Protein AF-0000000065978503 (afdb_homodimer)

Radius of gyration: 20.84 Å; Cα contacts (8 Å, |Δi|>4): 801; chains: 2; bounding box: 32×57×45 Å

Structure (mmCIF, N/CA/C/O backbone):
data_AF-0000000065978503-model_v1
#
loop_
_entity.id
_entity.type
_entity.pdbx_description
1 polymer 'Galactose-binding lectin'
#
loop_
_atom_site.group_PDB
_atom_site.id
_atom_site.type_symbol
_atom_site.label_atom_id
_atom_site.label_alt_id
_atom_site.label_comp_id
_atom_site.label_asym_id
_atom_site.label_entity_id
_atom_site.label_seq_id
_atom_site.pdbx_PDB_ins_code
_atom_site.Cartn_x
_atom_site.Cartn_y
_atom_site.Cartn_z
_atom_site.occupancy
_atom_site.B_iso_or_equiv
_atom_site.auth_seq_id
_atom_site.auth_comp_id
_atom_site.auth_asym_id
_atom_site.auth_atom_id
_atom_site.pdbx_PDB_model_num
ATOM 1 N N . MET A 1 1 ? 0.163 -0.334 -18.25 1 78.88 1 MET A N 1
ATOM 2 C CA . MET A 1 1 ? 0.277 -0.941 -16.938 1 78.88 1 MET A CA 1
ATOM 3 C C . MET A 1 1 ? 1.667 -1.531 -16.719 1 78.88 1 MET A C 1
ATOM 5 O O . MET A 1 1 ? 2.281 -2.035 -17.672 1 78.88 1 MET A O 1
ATOM 9 N N . THR A 1 2 ? 2.16 -1.378 -15.508 1 89.75 2 THR A N 1
ATOM 10 C CA . THR A 1 2 ? 3.52 -1.808 -15.195 1 89.75 2 THR A CA 1
ATOM 11 C C . THR A 1 2 ? 3.588 -3.326 -15.055 1 89.75 2 THR A C 1
ATOM 13 O O . THR A 1 2 ? 2.742 -3.934 -14.398 1 89.75 2 THR A O 1
ATOM 16 N N . THR A 1 3 ? 4.465 -3.967 -15.859 1 96.81 3 THR A N 1
ATOM 17 C CA . THR A 1 3 ? 4.723 -5.398 -15.797 1 96.81 3 THR A CA 1
ATOM 18 C C . THR A 1 3 ? 5.645 -5.734 -14.625 1 96.81 3 THR A C 1
ATOM 20 O O . THR A 1 3 ? 6.602 -5.004 -14.359 1 96.81 3 THR A O 1
ATOM 23 N N . PHE A 1 4 ? 5.363 -6.871 -13.977 1 97.69 4 PHE A N 1
ATOM 24 C CA . PHE A 1 4 ? 6.18 -7.223 -12.82 1 97.69 4 PHE A CA 1
ATOM 25 C C . PHE A 1 4 ? 6.266 -8.734 -12.664 1 97.69 4 PHE A C 1
ATOM 27 O O . PHE A 1 4 ? 5.559 -9.477 -13.352 1 97.69 4 PHE A O 1
ATOM 34 N N . LEU A 1 5 ? 7.246 -9.188 -11.867 1 98.62 5 LEU A N 1
ATOM 35 C CA . LEU A 1 5 ? 7.348 -10.523 -11.305 1 98.62 5 LEU A CA 1
ATOM 36 C C . LEU A 1 5 ? 6.785 -10.562 -9.883 1 98.62 5 LEU A C 1
ATOM 38 O O . LEU A 1 5 ? 6.832 -9.562 -9.164 1 98.62 5 LEU A O 1
ATOM 42 N N . ILE A 1 6 ? 6.223 -11.719 -9.547 1 98.81 6 ILE A N 1
ATOM 43 C CA . ILE A 1 6 ? 5.848 -11.945 -8.156 1 98.81 6 ILE A CA 1
ATOM 44 C C . ILE A 1 6 ? 6.879 -12.844 -7.48 1 98.81 6 ILE A C 1
ATOM 46 O O . ILE A 1 6 ? 7.004 -14.023 -7.824 1 98.81 6 ILE A O 1
ATOM 50 N N . LYS A 1 7 ? 7.578 -12.281 -6.523 1 98.81 7 LYS A N 1
ATOM 51 C CA . LYS A 1 7 ? 8.727 -12.93 -5.895 1 98.81 7 LYS A CA 1
ATOM 52 C C . LYS A 1 7 ? 8.406 -13.344 -4.465 1 98.81 7 LYS A C 1
ATOM 54 O O . LYS A 1 7 ? 7.91 -12.539 -3.672 1 98.81 7 LYS A O 1
ATOM 59 N N . HIS A 1 8 ? 8.602 -14.594 -4.215 1 98.88 8 HIS A N 1
ATOM 60 C CA . HIS A 1 8 ? 8.617 -15.062 -2.836 1 98.88 8 HIS A CA 1
ATOM 61 C C . HIS A 1 8 ? 9.875 -14.586 -2.105 1 98.88 8 HIS A C 1
ATOM 63 O O . HIS A 1 8 ? 10.992 -14.945 -2.479 1 98.88 8 HIS A O 1
ATOM 69 N N . LYS A 1 9 ? 9.773 -13.867 -1.076 1 98 9 LYS A N 1
ATOM 70 C CA . LYS A 1 9 ? 10.867 -13.117 -0.477 1 98 9 LYS A CA 1
ATOM 71 C C . LYS A 1 9 ? 11.906 -14.055 0.136 1 98 9 LYS A C 1
ATOM 73 O O . LYS A 1 9 ? 13.109 -13.891 -0.079 1 98 9 LYS A O 1
ATOM 78 N N . ALA A 1 10 ? 11.375 -15.023 0.82 1 98.31 10 ALA A N 1
ATOM 79 C CA . ALA A 1 10 ? 12.289 -15.859 1.595 1 98.31 10 ALA A CA 1
ATOM 80 C C . ALA A 1 10 ? 13.141 -16.734 0.68 1 98.31 10 ALA A C 1
ATOM 82 O O . ALA A 1 10 ? 14.336 -16.906 0.913 1 98.31 10 ALA A O 1
ATOM 83 N N . SER A 1 11 ? 12.578 -17.281 -0.347 1 98.44 11 SER A N 1
ATOM 84 C CA . SER A 1 11 ? 13.289 -18.25 -1.17 1 98.44 11 SER A CA 1
ATOM 85 C C . SER A 1 11 ? 13.883 -17.594 -2.41 1 98.44 11 SER A C 1
ATOM 87 O O . SER A 1 11 ? 14.758 -18.172 -3.068 1 98.44 11 SER A O 1
ATOM 89 N N . GLY A 1 12 ? 13.359 -16.438 -2.809 1 98.38 12 GLY A N 1
ATOM 90 C CA . GLY A 1 12 ? 13.789 -15.781 -4.031 1 98.38 12 GLY A CA 1
ATOM 91 C C . GLY A 1 12 ? 13.133 -16.344 -5.277 1 98.38 12 GLY A C 1
ATOM 92 O O . GLY A 1 12 ? 13.359 -15.852 -6.383 1 98.38 12 GLY A O 1
ATOM 93 N N . LYS A 1 13 ? 12.281 -17.328 -5.121 1 98.69 13 LYS A N 1
ATOM 94 C CA . LYS A 1 13 ? 11.594 -17.922 -6.27 1 98.69 13 LYS A CA 1
ATOM 95 C C . LYS A 1 13 ? 10.414 -17.047 -6.699 1 98.69 13 LYS A C 1
ATOM 97 O O . LYS A 1 13 ? 10.008 -16.141 -5.977 1 98.69 13 LYS A O 1
ATOM 102 N N . PHE A 1 14 ? 9.844 -17.453 -7.891 1 98.88 14 PHE A N 1
ATOM 103 C CA . PHE A 1 14 ? 8.828 -16.594 -8.492 1 98.88 14 PHE A CA 1
ATOM 104 C C . PHE A 1 14 ? 7.551 -17.375 -8.773 1 98.88 14 PHE A C 1
ATOM 106 O O . PHE A 1 14 ? 7.59 -18.594 -8.977 1 98.88 14 PHE A O 1
ATOM 113 N N . LEU A 1 15 ? 6.465 -16.672 -8.805 1 98.88 15 LEU A N 1
ATOM 114 C CA . LEU A 1 15 ? 5.172 -17.25 -9.164 1 98.88 15 LEU A CA 1
ATOM 115 C C . LEU A 1 15 ? 5.098 -17.516 -10.664 1 98.88 15 LEU A C 1
ATOM 117 O O . LEU A 1 15 ? 5.418 -16.656 -11.477 1 98.88 15 LEU A O 1
ATOM 121 N N . HIS A 1 16 ? 4.734 -18.75 -11 1 98.81 16 HIS A N 1
ATOM 122 C CA . HIS A 1 16 ? 4.637 -19.25 -12.367 1 98.81 16 HIS A CA 1
ATOM 123 C C . HIS A 1 16 ? 3.32 -19.984 -12.602 1 98.81 16 HIS A C 1
ATOM 125 O O . HIS A 1 16 ? 2.846 -20.703 -11.719 1 98.81 16 HIS A O 1
ATOM 131 N N . PRO A 1 17 ? 2.756 -19.75 -13.844 1 98.69 17 PRO A N 1
ATOM 132 C CA . PRO A 1 17 ? 1.858 -20.844 -14.227 1 98.69 17 PRO A CA 1
ATOM 133 C C . PRO A 1 17 ? 2.576 -22.172 -14.344 1 98.69 17 PRO A C 1
ATOM 135 O O . PRO A 1 17 ? 3.682 -22.25 -14.883 1 98.69 17 PRO A O 1
ATOM 138 N N . TYR A 1 18 ? 1.978 -23.203 -13.797 1 98.69 18 TYR A N 1
ATOM 139 C CA . TYR A 1 18 ? 2.574 -24.531 -13.906 1 98.69 18 TYR A CA 1
ATOM 140 C C . TYR A 1 18 ? 2.809 -24.906 -15.367 1 98.69 18 TYR A C 1
ATOM 142 O O . TYR A 1 18 ? 1.929 -24.734 -16.203 1 98.69 18 TYR A O 1
ATOM 150 N N . GLY A 1 19 ? 3.961 -25.344 -15.625 1 96.94 19 GLY A N 1
ATOM 151 C CA . GLY A 1 19 ? 4.301 -25.781 -16.969 1 96.94 19 GLY A CA 1
ATOM 152 C C . GLY A 1 19 ? 4.879 -24.672 -17.828 1 96.94 19 GLY A C 1
ATOM 153 O O . GLY A 1 19 ? 5.496 -24.922 -18.859 1 96.94 19 GLY A O 1
ATOM 154 N N . GLY A 1 20 ? 4.625 -23.406 -17.484 1 96.69 20 GLY A N 1
ATOM 155 C CA . GLY A 1 20 ? 5.281 -22.281 -18.109 1 96.69 20 GLY A CA 1
ATOM 156 C C . GLY A 1 20 ? 4.719 -21.953 -19.484 1 96.69 20 GLY A C 1
ATOM 157 O O . GLY A 1 20 ? 5.395 -21.344 -20.312 1 96.69 20 GLY A O 1
ATOM 158 N N . SER A 1 21 ? 3.514 -22.406 -19.688 1 96.31 21 SER A N 1
ATOM 159 C CA . SER A 1 21 ? 2.863 -22.141 -20.969 1 96.31 21 SER A CA 1
ATOM 160 C C . SER A 1 21 ? 2.492 -20.672 -21.094 1 96.31 21 SER A C 1
ATOM 162 O O . SER A 1 21 ? 2.148 -20.016 -20.094 1 96.31 21 SER A O 1
ATOM 164 N N . SER A 1 22 ? 2.525 -20.125 -22.359 1 97.62 22 SER A N 1
ATOM 165 C CA . SER A 1 22 ? 2.098 -18.75 -22.625 1 97.62 22 SER A CA 1
ATOM 166 C C . SER A 1 22 ? 0.578 -18.641 -22.594 1 97.62 22 SER A C 1
ATOM 168 O O . SER A 1 22 ? 0.042 -17.531 -22.453 1 97.62 22 SER A O 1
ATOM 170 N N . ASN A 1 23 ? -0.093 -19.703 -22.812 1 98.38 23 ASN A N 1
ATOM 171 C CA . ASN A 1 23 ? -1.55 -19.734 -22.734 1 98.38 23 ASN A CA 1
ATOM 172 C C . ASN A 1 23 ? -2.051 -20.922 -21.922 1 98.38 23 ASN A C 1
ATOM 174 O O . ASN A 1 23 ? -2.689 -21.828 -22.469 1 98.38 23 ASN A O 1
ATOM 178 N N . PRO A 1 24 ? -1.743 -20.891 -20.656 1 98.62 24 PRO A N 1
ATOM 179 C CA . PRO A 1 24 ? -2.193 -21.984 -19.781 1 98.62 24 PRO A CA 1
ATOM 180 C C . PRO A 1 24 ? -3.711 -22.156 -19.797 1 98.62 24 PRO A C 1
ATOM 182 O O . PRO A 1 24 ? -4.445 -21.172 -19.922 1 98.62 24 PRO A O 1
ATOM 185 N N . ALA A 1 25 ? -4.188 -23.344 -19.688 1 98.62 25 ALA A N 1
ATOM 186 C CA . ALA A 1 25 ? -5.621 -23.609 -19.562 1 98.62 25 ALA A CA 1
ATOM 187 C C . ALA A 1 25 ? -6.191 -22.984 -18.297 1 98.62 25 ALA A C 1
ATOM 189 O O . ALA A 1 25 ? -5.453 -22.703 -17.344 1 98.62 25 ALA A O 1
ATOM 190 N N . ASN A 1 26 ? -7.461 -22.719 -18.344 1 98.75 26 ASN A N 1
ATOM 191 C CA . ASN A 1 26 ? -8.117 -22.375 -17.078 1 98.75 26 ASN A CA 1
ATOM 192 C C . ASN A 1 26 ? -7.797 -23.391 -15.992 1 98.75 26 ASN A C 1
ATOM 194 O O . ASN A 1 26 ? -7.746 -24.594 -16.25 1 98.75 26 ASN A O 1
ATOM 198 N N . ASN A 1 27 ? -7.57 -22.891 -14.797 1 98.75 27 ASN A N 1
ATOM 199 C CA . ASN A 1 27 ? -7.34 -23.672 -13.578 1 98.75 27 ASN A CA 1
ATOM 200 C C . ASN A 1 27 ? -5.93 -24.266 -13.547 1 98.75 27 ASN A C 1
ATOM 202 O O . ASN A 1 27 ? -5.648 -25.172 -12.773 1 98.75 27 ASN A O 1
ATOM 206 N N . THR A 1 28 ? -5.121 -23.766 -14.5 1 98.88 28 THR A N 1
ATOM 207 C CA . THR A 1 28 ? -3.705 -24.078 -14.328 1 98.88 28 THR A CA 1
ATOM 208 C C . THR A 1 28 ? -3.195 -23.547 -12.992 1 98.88 28 THR A C 1
ATOM 210 O O . THR A 1 28 ? -3.379 -22.359 -12.68 1 98.88 28 THR A O 1
ATOM 213 N N . LYS A 1 29 ? -2.553 -24.391 -12.297 1 98.81 29 LYS A N 1
ATOM 214 C CA . LYS A 1 29 ? -2.062 -24.031 -10.969 1 98.81 29 LYS A CA 1
ATOM 215 C C . LYS A 1 29 ? -0.904 -23.047 -11.062 1 98.81 29 LYS A C 1
ATOM 217 O O . LYS A 1 29 ? -0.131 -23.062 -12.016 1 98.81 29 LYS A O 1
ATOM 222 N N . LEU A 1 30 ? -0.851 -22.234 -10.07 1 98.88 30 LEU A N 1
ATOM 223 C CA . LEU A 1 30 ? 0.304 -21.359 -9.891 1 98.88 30 LEU A CA 1
ATOM 224 C C . LEU A 1 30 ? 1.314 -21.984 -8.93 1 98.88 30 LEU A C 1
ATOM 226 O O . LEU A 1 30 ? 0.941 -22.484 -7.867 1 98.88 30 LEU A O 1
ATOM 230 N N . VAL A 1 31 ? 2.576 -21.922 -9.305 1 98.94 31 VAL A N 1
ATOM 231 C CA . VAL A 1 31 ? 3.641 -22.562 -8.539 1 98.94 31 VAL A CA 1
ATOM 232 C C . VAL A 1 31 ? 4.82 -21.609 -8.391 1 98.94 31 VAL A C 1
ATOM 234 O O . VAL A 1 31 ? 4.879 -20.578 -9.062 1 98.94 31 VAL A O 1
ATOM 237 N N . LEU A 1 32 ? 5.676 -21.984 -7.461 1 98.88 32 LEU A N 1
ATOM 238 C CA . LEU A 1 32 ? 6.926 -21.25 -7.316 1 98.88 32 LEU A CA 1
ATOM 239 C C . LEU A 1 32 ? 8.039 -21.906 -8.133 1 98.88 32 LEU A C 1
ATOM 241 O O . LEU A 1 32 ? 8.141 -23.141 -8.164 1 98.88 32 LEU A O 1
ATOM 245 N N . HIS A 1 33 ? 8.797 -21.094 -8.797 1 98.81 33 HIS A N 1
ATOM 246 C CA . HIS A 1 33 ? 9.898 -21.594 -9.602 1 98.81 33 HIS A CA 1
ATOM 247 C C . HIS A 1 33 ? 11.039 -20.578 -9.664 1 98.81 33 HIS A C 1
ATOM 249 O O . HIS A 1 33 ? 10.805 -19.359 -9.648 1 98.81 33 HIS A O 1
ATOM 255 N N . SER A 1 34 ? 12.258 -21.047 -9.828 1 98.19 34 SER A N 1
ATOM 256 C CA . SER A 1 34 ? 13.438 -20.188 -9.789 1 98.19 34 SER A CA 1
ATOM 257 C C . SER A 1 34 ? 13.688 -19.531 -11.141 1 98.19 34 SER A C 1
ATOM 259 O O . SER A 1 34 ? 14.391 -18.516 -11.227 1 98.19 34 SER A O 1
ATOM 261 N N . ASP A 1 35 ? 13.102 -20.125 -12.203 1 97 35 ASP A N 1
ATOM 262 C CA . ASP A 1 35 ? 13.352 -19.609 -13.547 1 97 35 ASP A CA 1
ATOM 263 C C . ASP A 1 35 ? 12.633 -18.266 -13.766 1 97 35 ASP A C 1
ATOM 265 O O . ASP A 1 35 ? 11.625 -18 -13.117 1 97 35 ASP A O 1
ATOM 269 N N . ILE A 1 36 ? 13.234 -17.5 -14.609 1 97.31 36 ILE A N 1
ATOM 270 C CA . ILE A 1 36 ? 12.609 -16.25 -15.016 1 97.31 36 ILE A CA 1
ATOM 271 C C . ILE A 1 36 ? 12.461 -16.203 -16.531 1 97.31 36 ILE A C 1
ATOM 273 O O . ILE A 1 36 ? 13.438 -16.391 -17.266 1 97.31 36 ILE A O 1
ATOM 277 N N . HIS A 1 37 ? 11.32 -16.078 -17.016 1 97.06 37 HIS A N 1
ATOM 278 C CA . HIS A 1 37 ? 11.016 -15.898 -18.438 1 97.06 37 HIS A CA 1
ATOM 279 C C . HIS A 1 37 ? 9.734 -15.102 -18.625 1 97.06 37 HIS A C 1
ATOM 281 O O . HIS A 1 37 ? 8.992 -14.867 -17.656 1 97.06 37 HIS A O 1
ATOM 287 N N . GLU A 1 38 ? 9.445 -14.664 -19.7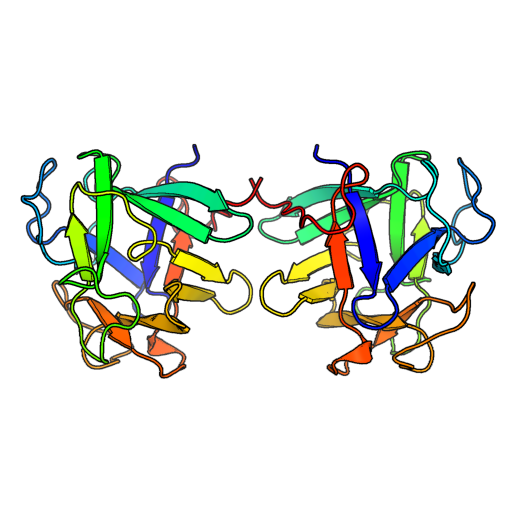97 1 97.06 38 GLU A N 1
ATOM 288 C CA . GLU A 1 38 ? 8.383 -13.695 -20.078 1 97.06 38 GLU A CA 1
ATOM 289 C C . GLU A 1 38 ? 7.008 -14.305 -19.828 1 97.06 38 GLU A C 1
ATOM 291 O O . GLU A 1 38 ? 6.035 -13.578 -19.625 1 97.06 38 GLU A O 1
ATOM 296 N N . ARG A 1 39 ? 6.891 -15.594 -19.766 1 97.94 39 ARG A N 1
ATOM 297 C CA . ARG A 1 39 ? 5.602 -16.266 -19.641 1 97.94 39 ARG A CA 1
ATOM 298 C C . ARG A 1 39 ? 5.168 -16.344 -18.172 1 97.94 39 ARG A C 1
ATOM 300 O O . ARG A 1 39 ? 4.188 -17.031 -17.859 1 97.94 39 ARG A O 1
ATOM 307 N N . MET A 1 40 ? 5.887 -15.648 -17.312 1 97.75 40 MET A N 1
ATOM 308 C CA . MET A 1 40 ? 5.492 -15.594 -15.898 1 97.75 40 MET A CA 1
ATOM 309 C C . MET A 1 40 ? 5.34 -14.148 -15.438 1 97.75 40 MET A C 1
ATOM 311 O O . MET A 1 40 ? 5.336 -13.875 -14.234 1 97.75 40 MET A O 1
ATOM 315 N N . TYR A 1 41 ? 5.203 -13.242 -16.422 1 98.56 41 TYR A N 1
ATOM 316 C CA . TYR A 1 41 ? 4.996 -11.836 -16.094 1 98.56 41 TYR A CA 1
ATOM 317 C C . TYR A 1 41 ? 3.541 -11.57 -15.734 1 98.56 41 TYR A C 1
ATOM 319 O O . TYR A 1 41 ? 2.633 -12.195 -16.297 1 98.56 41 TYR A O 1
ATOM 327 N N . PHE A 1 42 ? 3.396 -10.609 -14.844 1 98.5 42 PHE A N 1
ATOM 328 C CA . PHE A 1 42 ? 2.064 -10.219 -14.406 1 98.5 42 PHE A CA 1
ATOM 329 C C . PHE A 1 42 ? 1.881 -8.711 -14.516 1 98.5 42 PHE A C 1
ATOM 331 O O . PHE A 1 42 ? 2.855 -7.973 -14.68 1 98.5 42 PHE A O 1
ATOM 338 N N . GLN A 1 43 ? 0.679 -8.297 -14.539 1 97.88 43 GLN A N 1
ATOM 339 C CA . GLN A 1 43 ? 0.225 -6.914 -14.406 1 97.88 43 GLN A CA 1
ATOM 340 C C . GLN A 1 43 ? -0.901 -6.805 -13.383 1 97.88 43 GLN A C 1
ATOM 342 O O . GLN A 1 43 ? -1.514 -7.812 -13.016 1 97.88 43 GLN A O 1
ATOM 347 N N . PHE A 1 44 ? -1.061 -5.699 -12.82 1 97.44 44 PHE A N 1
ATOM 348 C CA . PHE A 1 44 ? -2.117 -5.453 -11.844 1 97.44 44 PHE A CA 1
ATOM 349 C C . PHE A 1 44 ? -3.168 -4.508 -12.414 1 97.44 44 PHE A C 1
ATOM 351 O O . PHE A 1 44 ? -2.861 -3.365 -12.758 1 97.44 44 PHE A O 1
ATOM 358 N N . ASP A 1 45 ? -4.383 -4.977 -12.609 1 96 45 ASP A N 1
ATOM 359 C CA . ASP A 1 45 ? -5.516 -4.18 -13.07 1 96 45 ASP A CA 1
ATOM 360 C C . ASP A 1 45 ? -6.379 -3.721 -11.898 1 96 45 ASP A C 1
ATOM 362 O O . ASP A 1 45 ? -7.219 -4.477 -11.406 1 96 45 ASP A O 1
ATOM 366 N N . VAL A 1 46 ? -6.184 -2.484 -11.516 1 93.44 46 VAL A N 1
ATOM 367 C CA . VAL A 1 46 ? -6.941 -1.953 -10.391 1 93.44 46 VAL A CA 1
ATOM 368 C C . VAL A 1 46 ? -8.422 -1.879 -10.75 1 93.44 46 VAL A C 1
ATOM 370 O O . VAL A 1 46 ? -8.781 -1.388 -11.82 1 93.44 46 VAL A O 1
ATOM 373 N N . VAL A 1 47 ? -9.227 -2.355 -9.883 1 93.5 47 VAL A N 1
ATOM 374 C CA . VAL A 1 47 ? -10.672 -2.363 -10.102 1 93.5 47 VAL A CA 1
ATOM 375 C C . VAL A 1 47 ? -11.344 -1.348 -9.18 1 93.5 47 VAL A C 1
ATOM 377 O O . VAL A 1 47 ? -12.219 -0.593 -9.617 1 93.5 47 VAL A O 1
ATOM 380 N N . ASP A 1 48 ? -11.039 -1.375 -7.887 1 88.5 48 ASP A N 1
ATOM 381 C CA . ASP A 1 48 ? -11.609 -0.513 -6.859 1 88.5 48 ASP A CA 1
ATOM 382 C C . ASP A 1 48 ? -10.602 -0.245 -5.742 1 88.5 48 ASP A C 1
ATOM 384 O O . ASP A 1 48 ? -10.281 -1.142 -4.961 1 88.5 48 ASP A O 1
ATOM 388 N N . GLU A 1 49 ? -10.234 1.094 -5.691 1 87.75 49 GLU A N 1
ATOM 389 C CA . GLU A 1 49 ? -9.258 1.493 -4.68 1 87.75 49 GLU A CA 1
ATOM 390 C C . GLU A 1 49 ? -8.023 0.6 -4.719 1 87.75 49 GLU A C 1
ATOM 392 O O . GLU A 1 49 ? -7.297 0.578 -5.719 1 87.75 49 GLU A O 1
ATOM 397 N N . ARG A 1 50 ? -7.879 -0.272 -3.625 1 91.56 50 ARG A N 1
ATOM 398 C CA . ARG A 1 50 ? -6.656 -1.062 -3.535 1 91.56 50 ARG A CA 1
ATOM 399 C C . ARG A 1 50 ? -6.844 -2.438 -4.168 1 91.56 50 ARG A C 1
ATOM 401 O O . ARG A 1 50 ? -5.875 -3.176 -4.355 1 91.56 50 ARG A O 1
ATOM 408 N N . TRP A 1 51 ? -8.047 -2.811 -4.562 1 95.31 51 TRP A N 1
ATOM 409 C CA . TRP A 1 51 ? -8.352 -4.141 -5.074 1 95.31 51 TRP A CA 1
ATOM 410 C C . TRP A 1 51 ? -8.203 -4.191 -6.59 1 95.31 51 TRP A C 1
ATOM 412 O O . TRP A 1 51 ? -8.602 -3.258 -7.293 1 95.31 51 TRP A O 1
ATOM 422 N N . GLY A 1 52 ? -7.645 -5.281 -7.074 1 96.75 52 GLY A N 1
ATOM 423 C CA . GLY A 1 52 ? -7.465 -5.449 -8.508 1 96.75 52 GLY A CA 1
ATOM 424 C C . GLY A 1 52 ? -7.211 -6.891 -8.914 1 96.75 52 GLY A C 1
ATOM 425 O O . GLY A 1 52 ? -7.129 -7.773 -8.055 1 96.75 52 GLY A O 1
ATOM 426 N N . TYR A 1 53 ? -7.199 -7.121 -10.258 1 98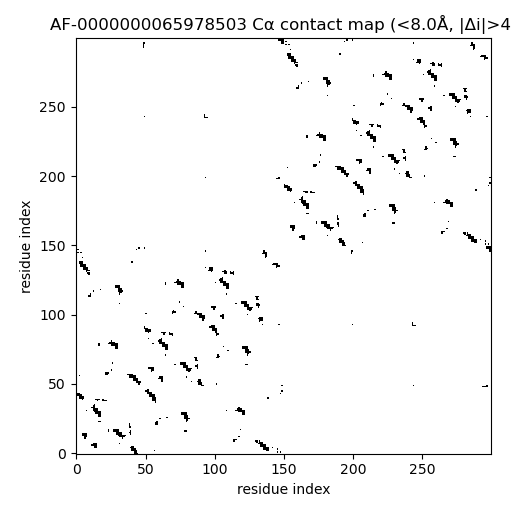.25 53 TYR A N 1
ATOM 427 C CA . TYR A 1 53 ? -6.828 -8.406 -10.844 1 98.25 53 TYR A CA 1
ATOM 428 C C . TYR A 1 53 ? -5.32 -8.5 -11.039 1 98.25 53 TYR A C 1
ATOM 430 O O . TYR A 1 53 ? -4.691 -7.547 -11.508 1 98.25 53 TYR A O 1
ATOM 438 N N . ILE A 1 54 ? -4.77 -9.633 -10.617 1 98.56 54 ILE A N 1
ATOM 439 C CA . ILE A 1 54 ? -3.422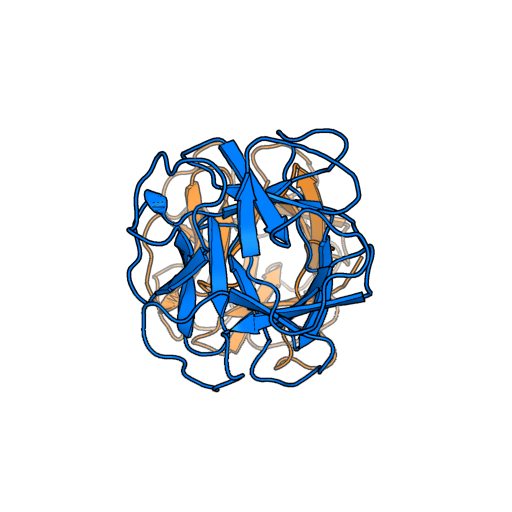 -9.984 -11.055 1 98.56 54 ILE A CA 1
ATOM 440 C C . ILE A 1 54 ? -3.488 -10.75 -12.375 1 98.56 54 ILE A C 1
ATOM 442 O O . ILE A 1 54 ? -3.938 -11.898 -12.414 1 98.56 54 ILE A O 1
ATOM 446 N N . LYS A 1 55 ? -3.057 -10.086 -13.398 1 98.75 55 LYS A N 1
ATOM 447 C CA . LYS A 1 55 ? -3.232 -10.586 -14.758 1 98.75 55 LYS A CA 1
ATOM 448 C C . LYS A 1 55 ? -1.935 -11.18 -15.305 1 98.75 55 LYS A C 1
ATOM 450 O O . LYS A 1 55 ? -0.889 -10.523 -15.266 1 98.75 55 LYS A O 1
ATOM 455 N N . HIS A 1 56 ? -2.016 -12.391 -15.68 1 98.88 56 HIS A N 1
ATOM 456 C CA . HIS A 1 56 ? -0.927 -13 -16.438 1 98.88 56 HIS A CA 1
ATOM 457 C C . HIS A 1 56 ? -0.772 -12.352 -17.797 1 98.88 56 HIS A C 1
ATOM 459 O O . HIS A 1 56 ? -1.689 -12.398 -18.625 1 98.88 56 HIS A O 1
ATOM 465 N N . VAL A 1 57 ? 0.342 -11.828 -18.094 1 98.5 57 VAL A N 1
ATOM 466 C CA . VAL A 1 57 ? 0.53 -10.953 -19.234 1 98.5 57 VAL A CA 1
ATOM 467 C C . VAL A 1 57 ? 0.347 -11.742 -20.531 1 98.5 57 VAL A C 1
ATOM 469 O O . VAL A 1 57 ? -0.359 -11.297 -21.438 1 98.5 57 VAL A O 1
ATOM 472 N N . ALA A 1 58 ? 0.905 -12.906 -20.562 1 98.5 58 ALA A N 1
ATOM 473 C CA . ALA A 1 58 ? 0.948 -13.648 -21.828 1 98.5 58 ALA A CA 1
ATOM 474 C C . ALA A 1 58 ? -0.445 -14.125 -22.219 1 98.5 58 ALA A C 1
ATOM 476 O O . ALA A 1 58 ? -0.784 -14.133 -23.406 1 98.5 58 ALA A O 1
ATOM 477 N N . SER A 1 59 ? -1.26 -14.453 -21.328 1 98.56 59 SER A N 1
ATOM 478 C CA . SER A 1 59 ? -2.523 -15.094 -21.672 1 98.56 59 SER A CA 1
ATOM 479 C C . SER A 1 59 ? -3.705 -14.164 -21.422 1 98.56 59 SER A C 1
ATOM 481 O O . SER A 1 59 ? -4.812 -14.414 -21.906 1 98.56 59 SER A O 1
ATOM 483 N N . GLY A 1 60 ? -3.5 -13.141 -20.578 1 98.5 60 GLY A N 1
ATOM 484 C CA . GLY A 1 60 ? -4.59 -12.266 -20.188 1 98.5 60 GLY A CA 1
ATOM 485 C C . GLY A 1 60 ? -5.453 -12.844 -19.078 1 98.5 60 GLY A C 1
ATOM 486 O O . GLY A 1 60 ? -6.305 -12.156 -18.516 1 98.5 60 GLY A O 1
ATOM 487 N N . LYS A 1 61 ? -5.25 -14.102 -18.703 1 98.75 61 LYS A N 1
ATOM 488 C CA . LYS A 1 61 ? -5.984 -14.703 -17.594 1 98.75 61 LYS A CA 1
ATOM 489 C C . LYS A 1 61 ? -5.574 -14.086 -16.266 1 98.75 61 LYS A C 1
ATOM 491 O O . LYS A 1 61 ? -4.527 -13.438 -16.172 1 98.75 61 LYS A O 1
ATOM 496 N N . ILE A 1 62 ? -6.445 -14.281 -15.312 1 98.75 62 ILE A N 1
ATOM 497 C CA . ILE A 1 62 ? -6.133 -13.641 -14.039 1 98.75 62 ILE A CA 1
ATOM 498 C C . ILE A 1 62 ? -6.008 -14.703 -12.945 1 98.75 62 ILE A C 1
ATOM 500 O O . ILE A 1 62 ? -6.484 -15.828 -13.109 1 98.75 62 ILE A O 1
ATOM 504 N N . VAL A 1 63 ? -5.328 -14.383 -11.891 1 98.88 63 VAL A N 1
ATOM 505 C CA . VAL A 1 63 ? -5.125 -15.234 -10.727 1 98.88 63 VAL A CA 1
ATOM 506 C C . VAL A 1 63 ? -6.438 -15.398 -9.961 1 98.88 63 VAL A C 1
ATOM 508 O O . VAL A 1 63 ? -7.156 -14.414 -9.742 1 98.88 63 VAL A O 1
ATOM 511 N N . HIS A 1 64 ? -6.75 -16.641 -9.594 1 98.75 64 HIS A N 1
ATOM 512 C CA . HIS A 1 64 ? -7.941 -17.031 -8.852 1 98.75 64 HIS A CA 1
ATOM 513 C C . HIS A 1 64 ? -7.594 -18 -7.719 1 98.75 64 HIS A C 1
ATOM 515 O O . HIS A 1 64 ? -6.699 -18.844 -7.863 1 98.75 64 HIS A O 1
ATOM 521 N N . PRO A 1 65 ? -8.359 -17.844 -6.594 1 98.69 65 PRO A N 1
ATOM 522 C CA . PRO A 1 65 ? -8.516 -19.109 -5.875 1 98.69 65 PRO A CA 1
ATOM 523 C C . PRO A 1 65 ? -9.305 -20.141 -6.668 1 98.69 65 PRO A C 1
ATOM 525 O O . PRO A 1 65 ? -10.289 -19.797 -7.328 1 98.69 65 PRO A O 1
ATOM 528 N N . TYR A 1 66 ? -8.852 -21.344 -6.605 1 98.69 66 TYR A N 1
ATOM 529 C CA . TYR A 1 66 ? -9.562 -22.406 -7.305 1 98.69 66 TYR A CA 1
ATOM 530 C C . TYR A 1 66 ? -11.016 -22.469 -6.863 1 98.69 66 TYR A C 1
ATOM 532 O O . TYR A 1 66 ? -11.32 -22.391 -5.672 1 98.69 66 TYR A O 1
ATOM 540 N N . GLY A 1 67 ? -11.906 -22.516 -7.789 1 97.06 67 GLY A N 1
ATOM 541 C CA . GLY A 1 67 ? -13.328 -22.609 -7.496 1 97.06 67 GLY A CA 1
ATOM 542 C C . GLY A 1 67 ? -14.008 -21.25 -7.434 1 97.06 67 GLY A C 1
ATOM 543 O O . GLY A 1 67 ? -15.242 -21.172 -7.52 1 97.06 67 GLY A O 1
ATOM 544 N N . GLY A 1 68 ? -13.242 -20.234 -7.27 1 96.88 68 GLY A N 1
ATOM 545 C CA . GLY A 1 68 ? -13.773 -18.875 -7.355 1 96.88 68 GLY A CA 1
ATOM 546 C C . GLY A 1 68 ? -14.711 -18.531 -6.219 1 96.88 68 GLY A C 1
ATOM 547 O O . GLY A 1 68 ? -15.711 -17.828 -6.422 1 96.88 68 GLY A O 1
ATOM 548 N N . GLN A 1 69 ? -14.43 -19.078 -5.059 1 96.19 69 GLN A N 1
ATOM 549 C CA . GLN A 1 69 ? -15.258 -18.75 -3.896 1 96.19 69 GLN A CA 1
ATOM 550 C C . GLN A 1 69 ? -14.867 -17.406 -3.299 1 96.19 69 GLN A C 1
ATOM 552 O O . GLN A 1 69 ? -13.703 -17.016 -3.348 1 96.19 69 GLN A O 1
ATOM 557 N N . ALA A 1 70 ? -15.859 -16.766 -2.691 1 97.44 70 ALA A N 1
ATOM 558 C CA . ALA A 1 70 ? -15.633 -15.469 -2.053 1 97.44 70 ALA A CA 1
ATOM 559 C C . ALA A 1 70 ? -14.734 -15.609 -0.828 1 97.44 70 ALA A C 1
ATOM 561 O O . ALA A 1 70 ? -13.898 -14.75 -0.559 1 97.44 70 ALA A O 1
ATOM 562 N N . ASN A 1 71 ? -14.953 -16.641 -0.095 1 98.06 71 ASN A N 1
ATOM 563 C CA . ASN A 1 71 ? -14.141 -16.969 1.072 1 98.06 71 ASN A CA 1
ATOM 564 C C . ASN A 1 71 ? -13.539 -18.375 0.963 1 98.06 71 ASN A C 1
ATOM 566 O O . ASN A 1 71 ? -13.984 -19.297 1.646 1 98.06 71 ASN A O 1
ATOM 570 N N . PRO A 1 72 ? -12.586 -18.516 0.11 1 98.31 72 PRO A N 1
ATOM 571 C CA . PRO A 1 72 ? -12.008 -19.844 -0.064 1 98.31 72 PRO A CA 1
ATOM 572 C C . PRO A 1 72 ? -11.383 -20.391 1.22 1 98.31 72 PRO A C 1
ATOM 574 O O . PRO A 1 72 ? -10.766 -19.641 1.977 1 98.31 72 PRO A O 1
ATOM 577 N N . PRO A 1 73 ? -11.594 -21.688 1.562 1 98.25 73 PRO A N 1
ATOM 578 C CA . PRO A 1 73 ? -10.914 -22.266 2.725 1 98.25 73 PRO A CA 1
ATOM 579 C C . PRO A 1 73 ? -9.391 -22.25 2.58 1 98.25 73 PRO A C 1
ATOM 581 O O . PRO A 1 73 ? -8.875 -22.109 1.471 1 98.25 73 PRO A O 1
ATOM 584 N N . ASN A 1 74 ? -8.773 -22.391 3.713 1 98.62 74 ASN A N 1
ATOM 585 C CA . ASN A 1 74 ? -7.324 -22.562 3.672 1 98.62 74 ASN A CA 1
ATOM 586 C C . ASN A 1 74 ? -6.926 -23.688 2.721 1 98.62 74 ASN A C 1
ATOM 588 O O . ASN A 1 74 ? -7.672 -24.641 2.539 1 98.62 74 ASN A O 1
ATOM 592 N N . GLU A 1 75 ? -5.762 -23.547 2.107 1 98.56 75 GLU A N 1
ATOM 593 C CA . GLU A 1 75 ? -5.117 -24.547 1.264 1 98.56 75 GLU A CA 1
ATOM 594 C C . GLU A 1 75 ? -5.801 -24.656 -0.096 1 98.56 75 GLU A C 1
ATOM 596 O O . GLU A 1 75 ? -5.543 -25.578 -0.86 1 98.56 75 GLU A O 1
ATOM 601 N N . THR A 1 76 ? -6.73 -23.719 -0.402 1 98.81 76 THR A N 1
ATOM 602 C CA . THR A 1 76 ? -7.246 -23.625 -1.764 1 98.81 76 THR A CA 1
ATOM 603 C C . THR A 1 76 ? -6.145 -23.203 -2.73 1 98.81 76 THR A C 1
ATOM 605 O O . THR A 1 76 ? -5.48 -22.188 -2.518 1 98.81 76 THR A O 1
ATOM 608 N N . ASN A 1 77 ? -6.016 -23.922 -3.768 1 98.88 77 ASN A N 1
ATOM 609 C CA . ASN A 1 77 ? -4.969 -23.641 -4.742 1 98.88 77 ASN A CA 1
ATOM 610 C C . ASN A 1 77 ? -5.215 -22.312 -5.453 1 98.88 77 ASN A C 1
ATOM 612 O O . ASN A 1 77 ? -6.363 -21.969 -5.738 1 98.88 77 ASN A O 1
ATOM 616 N N . MET A 1 78 ? -4.141 -21.688 -5.793 1 98.88 78 MET A N 1
ATOM 617 C CA . MET A 1 78 ? -4.188 -20.547 -6.703 1 98.88 78 MET A CA 1
ATOM 618 C C . MET A 1 78 ? -4.074 -21 -8.156 1 98.88 78 MET A C 1
ATOM 620 O O . MET A 1 78 ? -3.223 -21.828 -8.484 1 98.88 78 MET A O 1
ATOM 624 N N . VAL A 1 79 ? -4.859 -20.422 -9 1 98.94 79 VAL A N 1
ATOM 625 C CA . VAL A 1 79 ? -4.879 -20.844 -10.398 1 98.94 79 VAL A CA 1
ATOM 626 C C . VAL A 1 79 ? -5.043 -19.641 -11.305 1 98.94 79 VAL A C 1
ATOM 628 O O . VAL A 1 79 ? -5.309 -18.531 -10.836 1 98.94 79 VAL A O 1
ATOM 631 N N . LEU A 1 80 ? -4.859 -19.891 -12.586 1 98.88 80 LEU A N 1
ATOM 632 C CA . LEU A 1 80 ? -5.234 -18.922 -13.602 1 98.88 80 LEU A CA 1
ATOM 633 C C . LEU A 1 80 ? -6.613 -19.234 -14.164 1 98.88 80 LEU A C 1
ATOM 635 O O . LEU A 1 80 ? -6.961 -20.391 -14.375 1 98.88 80 LEU A O 1
ATOM 639 N N . HIS A 1 81 ? -7.359 -18.219 -14.406 1 98.88 81 HIS A N 1
ATOM 640 C CA . HIS A 1 81 ? -8.672 -18.359 -15.016 1 98.88 81 HIS A CA 1
ATOM 641 C C . HIS A 1 81 ? -9.039 -17.141 -15.836 1 98.88 81 HIS A C 1
ATOM 643 O O . HIS A 1 81 ? -8.648 -16.016 -15.5 1 98.88 81 HIS A O 1
ATOM 649 N N . GLN A 1 82 ? -9.82 -17.297 -16.844 1 98.44 82 GLN A N 1
ATOM 650 C CA . GLN A 1 82 ? -10.141 -16.203 -17.766 1 98.44 82 GLN A CA 1
ATOM 651 C C . GLN A 1 82 ? -11.242 -15.312 -17.188 1 98.44 82 GLN A C 1
ATOM 653 O O . GLN A 1 82 ? -11.359 -14.148 -17.578 1 98.44 82 GLN A O 1
ATOM 658 N N . ASP A 1 83 ? -12.062 -15.867 -16.297 1 98.06 83 ASP A N 1
ATOM 659 C CA . ASP A 1 83 ? -13.227 -15.133 -15.805 1 98.06 83 ASP A CA 1
ATOM 660 C C . ASP A 1 83 ? -12.805 -14.016 -14.852 1 98.06 83 ASP A C 1
ATOM 662 O O . ASP A 1 83 ? -11.969 -14.219 -13.969 1 98.06 83 ASP A O 1
ATOM 666 N N . ARG A 1 84 ? -13.398 -12.875 -15.055 1 97.94 84 ARG A N 1
ATOM 667 C CA . ARG A 1 84 ? -13.188 -11.75 -14.156 1 97.94 84 ARG A CA 1
ATOM 668 C C . ARG A 1 84 ? -14.406 -11.523 -13.266 1 97.94 84 ARG A C 1
ATOM 670 O O . ARG A 1 84 ? -15.508 -11.289 -13.758 1 97.94 84 ARG A O 1
ATOM 677 N N . HIS A 1 85 ? -14.234 -11.68 -12.062 1 97.31 85 HIS A N 1
ATOM 678 C CA . HIS A 1 85 ? -15.273 -11.414 -11.078 1 97.31 85 HIS A CA 1
ATOM 679 C C . HIS A 1 85 ? -14.68 -10.984 -9.742 1 97.31 85 HIS A C 1
ATOM 681 O O . HIS A 1 85 ? -13.469 -11.109 -9.531 1 97.31 85 HIS A O 1
ATOM 687 N N . ASP A 1 86 ? -15.492 -10.531 -8.781 1 96.81 86 ASP A N 1
ATOM 688 C CA . ASP A 1 86 ? -15.062 -9.914 -7.535 1 96.81 86 ASP A CA 1
ATOM 689 C C . ASP A 1 86 ? -14.336 -10.914 -6.641 1 96.81 86 ASP A C 1
ATOM 691 O O . ASP A 1 86 ? -13.523 -10.531 -5.801 1 96.81 86 ASP A O 1
ATOM 695 N N . ARG A 1 87 ? -14.555 -12.18 -6.867 1 98.12 87 ARG A N 1
ATOM 696 C CA . ARG A 1 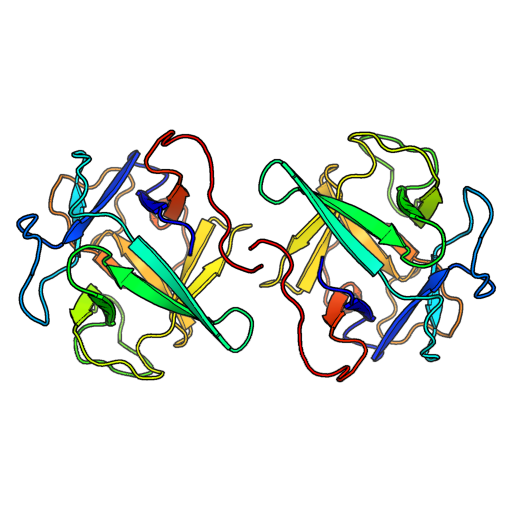87 ? -13.992 -13.234 -6.023 1 98.12 87 ARG A CA 1
ATOM 697 C C . ARG A 1 87 ? -12.562 -13.555 -6.426 1 98.12 87 ARG A C 1
ATOM 699 O O . ARG A 1 87 ? -11.914 -14.414 -5.816 1 98.12 87 ARG A O 1
ATOM 706 N N . ALA A 1 88 ? -12.062 -12.805 -7.402 1 98.56 88 ALA A N 1
ATOM 707 C CA . ALA A 1 88 ? -10.68 -12.953 -7.855 1 98.56 88 ALA A CA 1
ATOM 708 C C . ALA A 1 88 ? -9.891 -11.664 -7.66 1 98.56 88 ALA A C 1
ATOM 710 O O . ALA A 1 88 ? -8.898 -11.422 -8.352 1 98.56 88 ALA A O 1
ATOM 711 N N . LEU A 1 89 ? -10.383 -10.797 -6.781 1 98.44 89 LEU A N 1
ATOM 712 C CA . LEU A 1 89 ? -9.695 -9.539 -6.496 1 98.44 89 LEU A CA 1
ATOM 713 C C . LEU A 1 89 ? -8.648 -9.727 -5.398 1 98.44 89 LEU A C 1
ATOM 715 O O . LEU A 1 89 ? -8.898 -10.43 -4.414 1 98.44 89 LEU A O 1
ATOM 719 N N . PHE A 1 90 ? -7.504 -9.102 -5.613 1 98.25 90 PHE A N 1
ATOM 720 C CA . PHE A 1 90 ? -6.391 -9.102 -4.676 1 98.25 90 PHE A CA 1
ATOM 721 C C . PHE A 1 90 ? -5.898 -7.684 -4.41 1 98.25 90 PHE A C 1
ATOM 723 O O . PHE A 1 90 ? -6.203 -6.766 -5.172 1 98.25 90 PHE A O 1
ATOM 730 N N . ALA A 1 91 ? -5.215 -7.504 -3.354 1 96.81 91 ALA A N 1
ATOM 731 C CA . ALA A 1 91 ? -4.492 -6.273 -3.037 1 96.81 91 ALA A CA 1
ATOM 732 C C . ALA A 1 91 ? -3.059 -6.574 -2.613 1 96.81 91 ALA A C 1
ATOM 734 O O . ALA A 1 91 ? -2.787 -7.613 -2.004 1 96.81 91 ALA A O 1
ATOM 735 N N . MET A 1 92 ? -2.178 -5.73 -2.988 1 96.06 92 MET A N 1
ATOM 736 C CA . MET A 1 92 ? -0.792 -5.832 -2.539 1 96.06 92 MET A CA 1
ATOM 737 C C . MET A 1 92 ? -0.536 -4.914 -1.349 1 96.06 92 MET A C 1
ATOM 739 O O . MET A 1 92 ? -0.721 -3.699 -1.445 1 96.06 92 MET A O 1
ATOM 743 N N . ASP A 1 93 ? -0.163 -5.523 -0.221 1 94.38 93 ASP A N 1
ATOM 744 C CA . ASP A 1 93 ? 0.295 -4.789 0.955 1 94.38 93 ASP A CA 1
ATOM 745 C C . ASP A 1 93 ? 1.809 -4.594 0.926 1 94.38 93 ASP A C 1
ATOM 747 O O . ASP A 1 93 ? 2.561 -5.453 1.392 1 94.38 93 ASP A O 1
ATOM 751 N N . PHE A 1 94 ? 2.244 -3.467 0.464 1 90.94 94 PHE A N 1
ATOM 752 C CA . PHE A 1 94 ? 3.658 -3.207 0.215 1 90.94 94 PHE A CA 1
ATOM 753 C C . PHE A 1 94 ? 4.414 -3.027 1.525 1 90.94 94 PHE A C 1
ATOM 755 O O . PHE A 1 94 ? 5.645 -3.105 1.555 1 90.94 94 PHE A O 1
ATOM 762 N N . PHE A 1 95 ? 3.744 -2.758 2.555 1 90.19 95 PHE A N 1
ATOM 763 C CA . PHE A 1 95 ? 4.406 -2.512 3.83 1 90.19 95 PHE A CA 1
ATOM 764 C C . PHE A 1 95 ? 4.625 -3.816 4.59 1 90.19 95 PHE A C 1
ATOM 766 O O . PHE A 1 95 ? 5.594 -3.949 5.34 1 90.19 95 PHE A O 1
ATOM 773 N N . ASN A 1 96 ? 3.773 -4.723 4.324 1 92.19 96 ASN A N 1
ATOM 774 C CA . ASN A 1 96 ? 3.879 -5.996 5.027 1 92.19 96 ASN A CA 1
ATOM 775 C C . ASN A 1 96 ? 4.242 -7.133 4.074 1 92.19 96 ASN A C 1
ATOM 777 O O . ASN A 1 96 ? 4.359 -8.289 4.492 1 92.19 96 ASN A O 1
ATOM 781 N N . ASP A 1 97 ? 4.418 -6.883 2.83 1 95.19 97 ASP A N 1
ATOM 782 C CA . ASP A 1 97 ? 4.91 -7.793 1.798 1 95.19 97 ASP A CA 1
ATOM 783 C C . ASP A 1 97 ? 4 -9.016 1.662 1 95.19 97 ASP A C 1
ATOM 785 O O . ASP A 1 97 ? 4.477 -10.148 1.649 1 95.19 97 ASP A O 1
ATOM 789 N N . ASN A 1 98 ? 2.736 -8.758 1.612 1 96.81 98 ASN A N 1
ATOM 790 C CA . ASN A 1 98 ? 1.811 -9.859 1.367 1 96.81 98 ASN A CA 1
ATOM 791 C C . ASN A 1 98 ? 0.769 -9.492 0.315 1 96.81 98 ASN A C 1
ATOM 793 O O . ASN A 1 98 ? 0.56 -8.312 0.028 1 96.81 98 ASN A O 1
ATOM 797 N N . ILE A 1 99 ? 0.261 -10.484 -0.334 1 98.19 99 ILE A N 1
ATOM 798 C CA . ILE A 1 99 ? -0.832 -10.359 -1.292 1 98.19 99 ILE A CA 1
ATOM 799 C C . ILE A 1 99 ? -2.125 -10.875 -0.669 1 98.19 99 ILE A C 1
ATOM 801 O O . ILE A 1 99 ? -2.25 -12.07 -0.381 1 98.19 99 ILE A O 1
ATOM 805 N N . MET A 1 100 ? -3.057 -9.992 -0.485 1 97.94 100 MET A N 1
ATOM 806 C CA . MET A 1 100 ? -4.309 -10.312 0.198 1 97.94 100 MET A CA 1
ATOM 807 C C . MET A 1 100 ? -5.43 -10.547 -0.805 1 97.94 100 MET A C 1
ATOM 809 O O . MET A 1 100 ? -5.617 -9.758 -1.732 1 97.94 100 MET A O 1
ATOM 813 N N . HIS A 1 101 ? -6.078 -11.664 -0.626 1 98.62 101 HIS A N 1
ATOM 814 C CA . HIS A 1 101 ? -7.344 -11.891 -1.315 1 98.62 101 HIS A CA 1
ATOM 815 C C . HIS A 1 101 ? -8.469 -11.086 -0.676 1 98.62 101 HIS A C 1
ATOM 817 O O . HIS A 1 101 ? -8.477 -10.875 0.54 1 98.62 101 HIS A O 1
ATOM 823 N N . LYS A 1 102 ? -9.422 -10.695 -1.465 1 97.5 102 LYS A N 1
ATOM 824 C CA . LYS A 1 102 ? -10.531 -9.875 -0.983 1 97.5 102 LYS A CA 1
ATOM 825 C C . LYS A 1 102 ? -11.297 -10.586 0.131 1 97.5 102 LYS A C 1
ATOM 827 O O . LYS A 1 102 ? -11.93 -9.938 0.969 1 97.5 102 LYS A O 1
ATOM 832 N N . GLY A 1 103 ? -11.203 -11.883 0.13 1 97.38 103 GLY A N 1
ATOM 833 C CA . GLY A 1 103 ? -11.844 -12.688 1.159 1 97.38 103 GLY A CA 1
ATOM 834 C C . GLY A 1 103 ? -11.109 -12.656 2.484 1 97.38 103 GLY A C 1
ATOM 835 O O . GLY A 1 103 ? -11.562 -13.242 3.467 1 97.38 103 GLY A O 1
ATOM 836 N N . GLY A 1 104 ? -10 -12.07 2.584 1 97 104 GLY A N 1
ATOM 837 C CA . GLY A 1 104 ? -9.359 -11.82 3.867 1 97 104 GLY A CA 1
ATOM 838 C C . GLY A 1 104 ? -8.141 -12.688 4.109 1 97 104 GLY A C 1
ATOM 839 O O . GLY A 1 104 ? -7.445 -12.531 5.113 1 97 104 GLY A O 1
ATOM 840 N N . LYS A 1 105 ? -7.863 -13.586 3.178 1 98.19 105 LYS A N 1
ATOM 841 C CA . LYS A 1 105 ? -6.715 -14.469 3.326 1 98.19 105 LYS A CA 1
ATOM 842 C C . LYS A 1 105 ? -5.598 -14.094 2.359 1 98.19 105 LYS A C 1
ATOM 844 O O . LYS A 1 105 ? -5.746 -13.156 1.566 1 98.19 105 LYS A O 1
ATOM 849 N N . TYR A 1 106 ? -4.492 -14.859 2.443 1 98.69 106 TYR A N 1
ATOM 850 C CA . TYR A 1 106 ? -3.273 -14.445 1.754 1 98.69 106 TYR A CA 1
ATOM 851 C C . TYR A 1 106 ? -2.748 -15.57 0.868 1 98.69 106 TYR A C 1
ATOM 853 O O . TYR A 1 106 ? -3.029 -16.75 1.113 1 98.69 106 TYR A O 1
ATOM 861 N N . ILE A 1 107 ? -2.012 -15.195 -0.124 1 98.75 107 ILE A N 1
ATOM 862 C CA . ILE A 1 107 ? -1.299 -16.188 -0.925 1 98.75 107 ILE A CA 1
ATOM 863 C C . ILE A 1 107 ? -0.122 -16.75 -0.129 1 98.75 107 ILE A C 1
ATOM 865 O O . ILE A 1 107 ? 0.621 -15.992 0.504 1 98.75 107 ILE A O 1
ATOM 869 N N . HIS A 1 108 ? 0.041 -18.062 -0.143 1 98.81 108 HIS A N 1
ATOM 870 C CA . HIS A 1 108 ? 1.087 -18.812 0.544 1 98.81 108 HIS A CA 1
ATOM 871 C C . HIS A 1 108 ? 1.723 -19.844 -0.379 1 98.81 108 HIS A C 1
ATOM 873 O O . HIS A 1 108 ? 1.05 -20.406 -1.248 1 98.81 108 HIS A O 1
ATOM 879 N N . PRO A 1 109 ? 3.029 -20.047 -0.134 1 98.69 109 PRO A N 1
ATOM 880 C CA . PRO A 1 109 ? 3.467 -21.359 -0.587 1 98.69 109 PRO A CA 1
ATOM 881 C C . PRO A 1 109 ? 2.781 -22.5 0.165 1 98.69 109 PRO A C 1
ATOM 883 O O . PRO A 1 109 ? 2.617 -22.422 1.385 1 98.69 109 PRO A O 1
ATOM 886 N N . LYS A 1 110 ? 2.381 -23.453 -0.604 1 98.69 110 LYS A N 1
ATOM 887 C CA . LYS A 1 110 ? 1.81 -24.625 0.066 1 98.69 110 LYS A CA 1
ATOM 888 C C . LYS A 1 110 ? 2.805 -25.234 1.048 1 98.69 110 LYS A C 1
ATOM 890 O O . LYS A 1 110 ? 3.975 -25.438 0.715 1 98.69 110 LYS A O 1
ATOM 895 N N . GLY A 1 111 ? 2.324 -25.5 2.252 1 97.5 111 GLY A N 1
ATOM 896 C CA . GLY A 1 111 ? 3.178 -26.062 3.277 1 97.5 111 GLY A CA 1
ATOM 897 C C . GLY A 1 111 ? 3.865 -25.031 4.141 1 97.5 111 GLY A C 1
ATOM 898 O O . GLY A 1 111 ? 4.359 -25.344 5.223 1 97.5 111 GLY A O 1
ATOM 899 N N . GLY A 1 112 ? 3.988 -23.797 3.672 1 97.38 112 GLY A N 1
ATOM 900 C CA . GLY A 1 112 ? 4.469 -22.688 4.473 1 97.38 112 GLY A CA 1
ATOM 901 C C . GLY A 1 112 ? 5.973 -22.688 4.664 1 97.38 112 GLY A C 1
ATOM 902 O O . GLY A 1 112 ? 6.488 -22.047 5.582 1 97.38 112 GLY A O 1
ATOM 903 N N . SER A 1 113 ? 6.668 -23.438 3.799 1 97.19 113 SER A N 1
ATOM 904 C CA . SER A 1 113 ? 8.125 -23.5 3.891 1 97.19 113 SER A CA 1
ATOM 905 C C . SER A 1 113 ? 8.766 -22.203 3.424 1 97.19 113 SER A C 1
ATOM 907 O O . SER A 1 113 ? 8.344 -21.625 2.426 1 97.19 113 SER A O 1
ATOM 909 N N . PRO A 1 114 ? 9.852 -21.75 4.109 1 98.19 114 PRO A N 1
ATOM 910 C CA . PRO A 1 114 ? 10.586 -20.578 3.641 1 98.19 114 PRO A CA 1
ATOM 911 C C . PRO A 1 114 ? 11.422 -20.859 2.398 1 98.19 114 PRO A C 1
ATOM 913 O O . PRO A 1 114 ? 11.898 -19.938 1.736 1 98.19 114 PRO A O 1
ATOM 916 N N . ASN A 1 115 ? 11.711 -22.125 2.137 1 98.5 115 ASN A N 1
ATOM 917 C CA . ASN A 1 115 ? 12.453 -22.531 0.944 1 98.5 115 ASN A CA 1
ATOM 918 C C . ASN A 1 115 ? 11.758 -23.656 0.205 1 98.5 115 ASN A C 1
ATOM 920 O O . ASN A 1 115 ? 12.305 -24.766 0.105 1 98.5 115 ASN A O 1
ATOM 924 N N . PRO A 1 116 ? 10.594 -23.375 -0.303 1 98.69 116 PRO A N 1
ATOM 925 C CA . PRO A 1 116 ? 9.875 -24.406 -1.046 1 98.69 116 PRO A CA 1
ATOM 926 C C . PRO A 1 116 ? 10.602 -24.828 -2.322 1 98.69 116 PRO A C 1
ATOM 928 O O . PRO A 1 116 ? 11.203 -23.984 -3.002 1 98.69 116 PRO A O 1
ATOM 931 N N . PRO A 1 117 ? 10.633 -26.094 -2.668 1 98.44 117 PRO A N 1
ATOM 932 C CA . PRO A 1 117 ? 11.227 -26.5 -3.939 1 98.44 117 PRO A CA 1
ATOM 933 C C . PRO A 1 117 ? 10.469 -25.953 -5.148 1 98.44 117 PRO A C 1
ATOM 935 O O . PRO A 1 117 ? 9.352 -25.469 -5.008 1 98.44 117 PRO A O 1
ATOM 938 N N . ASN A 1 118 ? 11.102 -26 -6.285 1 98.75 118 ASN A N 1
ATOM 939 C CA . ASN A 1 118 ? 10.406 -25.672 -7.523 1 98.75 118 ASN A CA 1
ATOM 940 C C . ASN A 1 118 ? 9.109 -26.469 -7.68 1 98.75 118 ASN A C 1
ATOM 942 O O . ASN A 1 118 ? 9.047 -27.641 -7.312 1 98.75 118 ASN A O 1
ATOM 946 N N . ASN A 1 119 ? 8.125 -25.781 -8.195 1 98.75 119 ASN A N 1
ATOM 947 C CA . ASN A 1 119 ? 6.816 -26.328 -8.547 1 98.75 119 ASN A CA 1
ATOM 948 C C . ASN A 1 119 ? 5.949 -26.531 -7.305 1 98.75 119 ASN A C 1
ATOM 950 O O . ASN A 1 119 ? 4.93 -27.234 -7.363 1 98.75 119 ASN A O 1
ATOM 954 N N . THR A 1 120 ? 6.465 -25.984 -6.18 1 98.88 120 THR A N 1
ATOM 955 C CA . THR A 1 120 ? 5.551 -25.906 -5.047 1 98.88 120 THR A CA 1
ATOM 956 C C . THR A 1 120 ? 4.32 -25.078 -5.395 1 98.88 120 THR A C 1
ATOM 958 O O . THR A 1 120 ? 4.449 -23.938 -5.859 1 98.88 120 THR A O 1
ATOM 961 N N . GLU A 1 121 ? 3.191 -25.641 -5.148 1 98.88 121 GLU A N 1
ATOM 962 C CA . GLU A 1 121 ? 1.946 -24.922 -5.406 1 98.88 121 GLU A CA 1
ATOM 963 C C . GLU A 1 121 ? 1.782 -23.734 -4.453 1 98.88 121 GLU A C 1
ATOM 965 O O . GLU A 1 121 ? 2.346 -23.734 -3.355 1 98.88 121 GLU A O 1
ATOM 970 N N . THR A 1 122 ? 1.037 -22.781 -4.891 1 98.88 122 THR A N 1
ATOM 971 C CA . THR A 1 122 ? 0.624 -21.703 -4.004 1 98.88 122 THR A CA 1
ATOM 972 C C . THR A 1 122 ? -0.849 -21.844 -3.629 1 98.88 122 THR A C 1
ATOM 974 O O . THR A 1 122 ? -1.646 -22.375 -4.406 1 98.88 122 THR A O 1
ATOM 977 N N . VAL A 1 123 ? -1.138 -21.375 -2.426 1 98.88 123 VAL A N 1
ATOM 978 C CA . VAL A 1 123 ? -2.484 -21.547 -1.892 1 98.88 123 VAL A CA 1
ATOM 979 C C . VAL A 1 123 ? -2.91 -20.281 -1.144 1 98.88 123 VAL A C 1
ATOM 981 O O . VAL A 1 123 ? -2.086 -19.406 -0.873 1 98.88 123 VAL A O 1
ATOM 984 N N . ILE A 1 124 ? -4.191 -20.234 -0.89 1 98.69 124 ILE A N 1
ATOM 985 C CA . ILE A 1 124 ? -4.742 -19.219 0.001 1 98.69 124 ILE A CA 1
ATOM 986 C C . ILE A 1 124 ? -4.691 -19.719 1.444 1 98.69 124 ILE A C 1
ATOM 988 O O . ILE A 1 124 ? -5.004 -20.875 1.719 1 98.69 124 ILE A O 1
ATOM 992 N N . HIS A 1 125 ? -4.266 -18.891 2.367 1 98.69 125 HIS A N 1
ATOM 993 C CA . HIS A 1 125 ? -4.195 -19.25 3.779 1 98.69 125 HIS A CA 1
ATOM 994 C C . HIS A 1 125 ? -4.324 -18.016 4.664 1 98.69 125 HIS A C 1
ATOM 996 O O . HIS A 1 125 ? -3.861 -16.938 4.301 1 98.69 125 HIS A O 1
ATOM 1002 N N . GLY A 1 126 ? -4.902 -18.125 5.875 1 97.94 126 GLY A N 1
ATOM 1003 C CA . GLY A 1 126 ? -5.215 -17 6.738 1 97.94 126 GLY A CA 1
ATOM 1004 C C . GLY A 1 126 ? -4.074 -16.625 7.66 1 97.94 126 GLY A C 1
ATOM 1005 O O . GLY A 1 126 ? -4.07 -15.531 8.242 1 97.94 126 GLY A O 1
ATOM 1006 N N . ASP A 1 127 ? -3.084 -17.5 7.789 1 96.38 127 ASP A N 1
ATOM 1007 C CA . ASP A 1 127 ? -1.975 -17.25 8.703 1 96.38 127 ASP A CA 1
ATOM 1008 C C . ASP A 1 127 ? -1.013 -16.203 8.125 1 96.38 127 ASP A C 1
ATOM 1010 O O . ASP A 1 127 ? -0.877 -16.094 6.906 1 96.38 127 ASP A O 1
ATOM 1014 N N . LYS A 1 128 ? -0.449 -15.5 8.992 1 96.19 128 LYS A N 1
ATOM 1015 C CA . LYS A 1 128 ? 0.615 -14.578 8.609 1 96.19 128 LYS A CA 1
ATOM 1016 C C . LYS A 1 128 ? 1.951 -14.992 9.211 1 96.19 128 LYS A C 1
ATOM 1018 O O . LYS A 1 128 ? 2.037 -15.266 10.414 1 96.19 128 LYS A O 1
ATOM 1023 N N . HIS A 1 129 ? 2.893 -15.156 8.492 1 97.12 129 HIS A N 1
ATOM 1024 C CA . HIS A 1 129 ? 4.266 -15.43 8.906 1 97.12 129 HIS A CA 1
ATOM 1025 C C . HIS A 1 129 ? 5.258 -15.055 7.809 1 97.12 129 HIS A C 1
ATOM 1027 O O . HIS A 1 129 ? 4.859 -14.781 6.672 1 97.12 129 HIS A O 1
ATOM 1033 N N . ALA A 1 130 ? 6.48 -15.086 8.094 1 96.88 130 ALA A N 1
ATOM 1034 C CA . ALA A 1 130 ? 7.512 -14.555 7.203 1 96.88 130 ALA A CA 1
ATOM 1035 C C . ALA A 1 130 ? 7.586 -15.367 5.91 1 96.88 130 ALA A C 1
ATOM 1037 O O . ALA A 1 130 ? 7.848 -14.812 4.84 1 96.88 130 ALA A O 1
ATOM 1038 N N . ALA A 1 131 ? 7.242 -16.594 5.965 1 97.88 131 ALA A N 1
ATOM 1039 C CA . ALA A 1 131 ? 7.422 -17.484 4.824 1 97.88 131 ALA A CA 1
ATOM 1040 C C . ALA A 1 131 ? 6.305 -17.312 3.801 1 97.88 131 ALA A C 1
ATOM 1042 O O . ALA A 1 131 ? 6.328 -17.922 2.729 1 97.88 131 ALA A O 1
ATOM 1043 N N . MET A 1 132 ? 5.367 -16.422 4.062 1 98 132 MET A N 1
ATOM 1044 C CA . MET A 1 132 ? 4.289 -16.234 3.094 1 98 132 MET A CA 1
ATOM 1045 C C . MET A 1 132 ? 4.461 -14.914 2.34 1 98 132 MET A C 1
ATOM 1047 O O . MET A 1 132 ? 3.611 -14.547 1.53 1 98 132 MET A O 1
ATOM 1051 N N . GLU A 1 133 ? 5.555 -14.195 2.623 1 98.38 133 GLU A N 1
ATOM 1052 C CA . GLU A 1 133 ? 5.734 -12.852 2.084 1 98.38 133 GLU A CA 1
ATOM 1053 C C . GLU A 1 133 ? 6.066 -12.898 0.594 1 98.38 133 GLU A C 1
ATOM 1055 O O . GLU A 1 133 ? 6.934 -13.664 0.167 1 98.38 133 GLU A O 1
ATOM 1060 N N . PHE A 1 134 ? 5.316 -12.07 -0.172 1 98.56 134 PHE A N 1
ATOM 1061 C CA . PHE A 1 134 ? 5.535 -11.859 -1.598 1 98.56 134 PHE A CA 1
ATOM 1062 C C . PHE A 1 134 ? 5.723 -10.383 -1.902 1 98.56 134 PHE A C 1
ATOM 1064 O O . PHE A 1 134 ? 5.137 -9.523 -1.236 1 98.56 134 PHE A O 1
ATOM 1071 N N . ILE A 1 135 ? 6.504 -10.102 -2.904 1 97.69 135 ILE A N 1
ATOM 1072 C CA . ILE A 1 135 ? 6.68 -8.734 -3.387 1 97.69 135 ILE A CA 1
ATOM 1073 C C . ILE A 1 135 ? 6.605 -8.711 -4.91 1 97.69 135 ILE A C 1
ATOM 1075 O O . ILE A 1 135 ? 6.875 -9.719 -5.566 1 97.69 135 ILE A O 1
ATOM 1079 N N . PHE A 1 136 ? 6.148 -7.602 -5.457 1 97.56 136 PHE A N 1
ATOM 1080 C CA . PHE A 1 136 ? 6.242 -7.348 -6.891 1 97.56 136 PHE A CA 1
ATOM 1081 C C . PHE A 1 136 ? 7.582 -6.711 -7.242 1 97.56 136 PHE A C 1
ATOM 1083 O O . PHE A 1 136 ? 7.98 -5.715 -6.633 1 97.56 136 PHE A O 1
ATOM 1090 N N . VAL A 1 137 ? 8.25 -7.328 -8.242 1 97.44 137 VAL A N 1
ATOM 1091 C CA . VAL A 1 137 ? 9.547 -6.785 -8.617 1 97.44 137 VAL A CA 1
ATOM 1092 C C . VAL A 1 137 ? 9.625 -6.621 -10.141 1 97.44 137 VAL A C 1
ATOM 1094 O O . VAL A 1 137 ? 8.859 -7.254 -10.875 1 97.44 137 VAL A O 1
ATOM 1097 N N . SER A 1 138 ? 10.539 -5.801 -10.578 1 96.88 138 SER A N 1
ATOM 1098 C CA . SER A 1 138 ? 10.719 -5.492 -12 1 96.88 138 SER A CA 1
ATOM 1099 C C . SER A 1 138 ? 11.328 -6.672 -12.75 1 96.88 138 SER A C 1
ATOM 1101 O O . SER A 1 138 ? 12.281 -7.293 -12.273 1 96.88 138 SER A O 1
ATOM 1103 N N . PRO A 1 139 ? 10.766 -6.996 -13.945 1 97.25 139 PRO A N 1
ATOM 1104 C CA . PRO A 1 139 ? 11.398 -8.031 -14.773 1 97.25 139 PRO A CA 1
ATOM 1105 C C . PRO A 1 139 ? 12.82 -7.668 -15.18 1 97.25 139 PRO A C 1
ATOM 1107 O O . PRO A 1 139 ? 13.641 -8.555 -15.438 1 97.25 139 PRO A O 1
ATOM 1110 N N . LYS A 1 140 ? 13.172 -6.402 -15.18 1 95.75 140 LYS A N 1
ATOM 1111 C CA . LYS A 1 140 ? 14.484 -5.93 -15.609 1 95.75 140 LYS A CA 1
ATOM 1112 C C . LYS A 1 140 ? 15.469 -5.926 -14.445 1 95.75 140 LYS A C 1
ATOM 1114 O O . LYS A 1 140 ? 16.688 -5.969 -14.656 1 95.75 140 LYS A O 1
ATOM 1119 N N . ASN A 1 141 ? 14.992 -5.789 -13.328 1 95.88 141 ASN A N 1
ATOM 1120 C CA . ASN A 1 141 ? 15.773 -5.777 -12.094 1 95.88 141 ASN A CA 1
ATOM 1121 C C . ASN A 1 141 ? 15 -6.41 -10.945 1 95.88 141 ASN A C 1
ATOM 1123 O O . ASN A 1 141 ? 14.195 -5.742 -10.289 1 95.88 141 ASN A O 1
ATOM 1127 N N . LYS A 1 142 ? 15.312 -7.617 -10.695 1 94.81 142 LYS A N 1
ATOM 1128 C CA . LYS A 1 142 ? 14.531 -8.414 -9.758 1 94.81 142 LYS A CA 1
ATOM 1129 C C . LYS A 1 142 ? 14.711 -7.922 -8.328 1 94.81 142 LYS A C 1
ATOM 1131 O O . LYS A 1 142 ? 14.062 -8.414 -7.402 1 94.81 142 LYS A O 1
ATOM 1136 N N . ASP A 1 143 ? 15.547 -7.012 -8.078 1 93.31 143 ASP A N 1
ATOM 1137 C CA . ASP A 1 143 ? 15.766 -6.441 -6.75 1 93.31 143 ASP A CA 1
ATOM 1138 C C . ASP A 1 143 ? 14.984 -5.141 -6.574 1 93.31 143 ASP A C 1
ATOM 1140 O O . ASP A 1 143 ? 14.969 -4.566 -5.484 1 93.31 143 ASP A O 1
ATOM 1144 N N . LYS A 1 144 ? 14.398 -4.668 -7.621 1 93.81 144 LYS A N 1
ATOM 1145 C CA . LYS A 1 144 ? 13.641 -3.422 -7.574 1 93.81 144 LYS A CA 1
ATOM 1146 C C . LYS A 1 144 ? 12.148 -3.689 -7.422 1 93.81 144 LYS A C 1
ATOM 1148 O O . LYS A 1 144 ? 11.539 -4.352 -8.273 1 93.81 144 LYS A O 1
ATOM 1153 N N . ARG A 1 145 ? 11.617 -3.133 -6.453 1 94.56 145 ARG A N 1
ATOM 1154 C CA . ARG A 1 145 ? 10.188 -3.291 -6.203 1 94.56 145 ARG A CA 1
ATOM 1155 C C . ARG A 1 145 ? 9.359 -2.482 -7.195 1 94.56 145 ARG A C 1
ATOM 1157 O O . ARG A 1 145 ? 9.766 -1.387 -7.598 1 94.56 145 ARG A O 1
ATOM 1164 N N . VAL A 1 146 ? 8.25 -3.039 -7.551 1 94 146 VAL A N 1
ATOM 1165 C CA . VAL A 1 146 ? 7.234 -2.381 -8.367 1 94 146 VAL A CA 1
ATOM 1166 C C . VAL A 1 146 ? 5.984 -2.131 -7.523 1 94 146 VAL A C 1
ATOM 1168 O O . VAL A 1 146 ? 5.461 -3.051 -6.891 1 94 146 VAL A O 1
ATOM 1171 N N . LEU A 1 147 ? 5.551 -0.911 -7.477 1 92.06 147 LEU A N 1
ATOM 1172 C CA . LEU A 1 147 ? 4.305 -0.542 -6.816 1 92.06 147 LEU A CA 1
ATOM 1173 C C . LEU A 1 147 ? 3.191 -0.328 -7.836 1 92.06 147 LEU A C 1
ATOM 1175 O O . LEU A 1 147 ? 3.445 0.136 -8.953 1 92.06 147 LEU A O 1
ATOM 1179 N N . VAL A 1 148 ? 1.915 -0.694 -7.543 1 89.19 148 VAL A N 1
ATOM 1180 C CA . VAL A 1 148 ? 0.948 -0.82 -8.633 1 89.19 148 VAL A CA 1
ATOM 1181 C C . VAL A 1 148 ? -0.251 0.087 -8.359 1 89.19 148 VAL A C 1
ATOM 1183 O O . VAL A 1 148 ? -1.297 -0.05 -9 1 89.19 148 VAL A O 1
ATOM 1186 N N . TYR A 1 149 ? -0.366 1.109 -7.531 1 84.56 149 TYR A N 1
ATOM 1187 C CA . TYR A 1 149 ? -1.558 1.886 -7.207 1 84.56 149 TYR A CA 1
ATOM 1188 C C . TYR A 1 149 ? -1.439 3.311 -7.734 1 84.56 149 TYR A C 1
ATOM 1190 O O . TYR A 1 149 ? -2.18 4.199 -7.305 1 84.56 149 TYR A O 1
ATOM 1198 N N . ALA A 1 150 ? -1.035 3.811 -8.875 1 67.56 150 ALA A N 1
ATOM 1199 C CA . ALA A 1 150 ? -1.084 5.176 -9.398 1 67.56 150 ALA A CA 1
ATOM 1200 C C . ALA A 1 150 ? -2.283 5.367 -10.32 1 67.56 150 ALA A C 1
ATOM 1202 O O . ALA A 1 150 ? -2.727 4.422 -10.977 1 67.56 150 ALA A O 1
ATOM 1203 N N . MET B 1 1 ? 0.055 14.359 -11.508 1 80.12 1 MET B N 1
ATOM 1204 C CA . MET B 1 1 ? -0.032 13.719 -10.203 1 80.12 1 MET B CA 1
ATOM 1205 C C . MET B 1 1 ? -1.417 13.906 -9.594 1 80.12 1 MET B C 1
ATOM 1207 O O . MET B 1 1 ? -2.049 14.945 -9.789 1 80.12 1 MET B O 1
ATOM 1211 N N . THR B 1 2 ? -1.875 12.852 -8.922 1 90.31 2 THR B N 1
ATOM 1212 C CA . THR B 1 2 ? -3.225 12.867 -8.367 1 90.31 2 THR B CA 1
ATOM 1213 C C . THR B 1 2 ? -3.289 13.742 -7.117 1 90.31 2 THR B C 1
ATOM 1215 O O . THR B 1 2 ? -2.422 13.648 -6.246 1 90.31 2 THR B O 1
ATOM 1218 N N . THR B 1 3 ? -4.191 14.742 -7.125 1 96.81 3 THR B N 1
ATOM 1219 C CA . THR B 1 3 ? -4.445 15.609 -5.984 1 96.81 3 THR B CA 1
ATOM 1220 C C . THR B 1 3 ? -5.344 14.922 -4.965 1 96.81 3 THR B C 1
ATOM 1222 O O . THR B 1 3 ? -6.301 14.242 -5.336 1 96.81 3 THR B O 1
ATOM 1225 N N . PHE B 1 4 ? -5.043 15.172 -3.674 1 97.62 4 PHE B N 1
ATOM 1226 C CA . PHE B 1 4 ? -5.836 14.5 -2.648 1 97.62 4 PHE B CA 1
ATOM 1227 C C . PHE B 1 4 ? -5.91 15.352 -1.384 1 97.62 4 PHE B C 1
ATOM 1229 O O . PHE B 1 4 ? -5.219 16.359 -1.266 1 97.62 4 PHE B O 1
ATOM 1236 N N . LEU B 1 5 ? -6.863 15 -0.518 1 98.56 5 LEU B N 1
ATOM 1237 C CA . LEU B 1 5 ? -6.949 15.43 0.874 1 98.56 5 LEU B CA 1
ATOM 1238 C C . LEU B 1 5 ? -6.359 14.383 1.805 1 98.56 5 LEU B C 1
ATOM 1240 O O . LEU B 1 5 ? -6.406 13.188 1.507 1 98.56 5 LEU B O 1
ATOM 1244 N N . ILE B 1 6 ? -5.793 14.875 2.891 1 9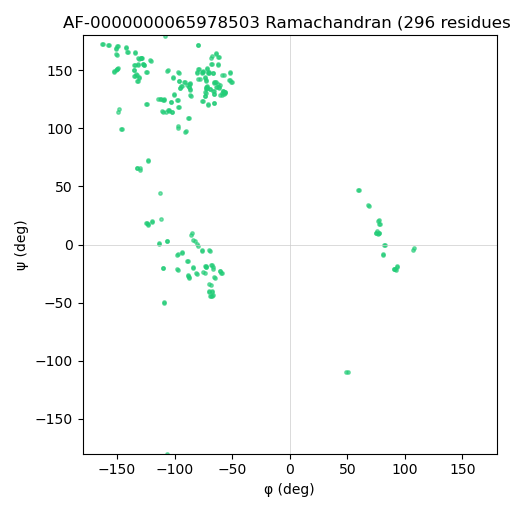8.81 6 ILE B N 1
ATOM 1245 C CA . ILE B 1 6 ? -5.387 13.961 3.953 1 98.81 6 ILE B CA 1
ATOM 1246 C C . ILE B 1 6 ? -6.406 14.008 5.09 1 98.81 6 ILE B C 1
ATOM 1248 O O . ILE B 1 6 ? -6.535 15.031 5.77 1 98.81 6 ILE B O 1
ATOM 1252 N N . LYS B 1 7 ? -7.094 12.906 5.289 1 98.81 7 LYS B N 1
ATOM 1253 C CA . LYS B 1 7 ? -8.227 12.828 6.211 1 98.81 7 LYS B CA 1
ATOM 1254 C C . LYS B 1 7 ? -7.875 12.008 7.449 1 98.81 7 LYS B C 1
ATOM 1256 O O . LYS B 1 7 ? -7.371 10.891 7.332 1 98.81 7 LYS B O 1
ATOM 1261 N N . HIS B 1 8 ? -8.062 12.617 8.547 1 98.81 8 HIS B N 1
ATOM 1262 C CA . HIS B 1 8 ? -8.047 11.867 9.797 1 98.81 8 HIS B CA 1
ATOM 1263 C C . HIS B 1 8 ? -9.289 10.992 9.93 1 98.81 8 HIS B C 1
ATOM 1265 O O . HIS B 1 8 ? -10.406 11.5 9.984 1 98.81 8 HIS B O 1
ATOM 1271 N N . LYS B 1 9 ? -9.164 9.742 10.047 1 98 9 LYS B N 1
ATOM 1272 C CA . LYS B 1 9 ? -10.258 8.781 9.867 1 98 9 LYS B CA 1
ATOM 1273 C C . LYS B 1 9 ? -11.273 8.906 11 1 98 9 LYS B C 1
ATOM 1275 O O . LYS B 1 9 ? -12.484 8.953 10.75 1 98 9 LYS B O 1
ATOM 1280 N N . ALA B 1 10 ? -10.734 9.008 12.172 1 98.25 10 ALA B N 1
ATOM 1281 C CA . ALA B 1 10 ? -11.633 8.938 13.32 1 98.25 10 ALA B CA 1
ATOM 1282 C C . ALA B 1 10 ? -12.5 10.188 13.414 1 98.25 10 ALA B C 1
ATOM 1284 O O . ALA B 1 10 ? -13.695 10.109 13.719 1 98.25 10 ALA B O 1
ATOM 1285 N N . SER B 1 11 ? -11.953 11.32 13.164 1 98.44 11 SER B N 1
ATOM 1286 C CA . SER B 1 11 ? -12.672 12.57 13.391 1 98.44 11 SER B CA 1
ATOM 1287 C C . SER B 1 11 ? -13.297 13.086 12.102 1 98.44 11 SER B C 1
ATOM 1289 O O . SER B 1 11 ? -14.172 13.953 12.133 1 98.44 11 SER B O 1
ATOM 1291 N N . GLY B 1 12 ? -12.781 12.664 10.961 1 98.38 12 GLY B N 1
ATOM 1292 C CA . GLY B 1 12 ? -13.242 13.164 9.672 1 98.38 12 GLY B CA 1
ATOM 1293 C C . GLY B 1 12 ? -12.602 14.492 9.289 1 98.38 12 GLY B C 1
ATOM 1294 O O . GLY B 1 12 ? -12.852 15.016 8.203 1 98.38 12 GLY B O 1
ATOM 1295 N N . LYS B 1 13 ? -11.742 15.008 10.141 1 98.69 13 LYS B N 1
ATOM 1296 C CA . LYS B 1 13 ? -11.078 16.266 9.836 1 98.69 13 LYS B CA 1
ATOM 1297 C C . LYS B 1 13 ? -9.906 16.062 8.875 1 98.69 13 LYS B C 1
ATOM 1299 O O . LYS B 1 13 ? -9.5 14.922 8.625 1 98.69 13 LYS B O 1
ATOM 1304 N N . PHE B 1 14 ? -9.352 17.234 8.414 1 98.88 14 PHE B N 1
ATOM 1305 C CA . PHE B 1 14 ? -8.352 17.156 7.352 1 98.88 14 PHE B CA 1
ATOM 1306 C C . PHE B 1 14 ? -7.078 17.891 7.75 1 98.88 14 PHE B C 1
ATOM 1308 O O . PHE B 1 14 ? -7.121 18.844 8.547 1 98.88 14 PHE B O 1
ATOM 1315 N N . LEU B 1 15 ? -5.992 17.484 7.184 1 98.88 15 LEU B N 1
ATOM 1316 C CA . LEU B 1 15 ? -4.707 18.156 7.375 1 98.88 15 LEU B CA 1
ATOM 1317 C C . LEU B 1 15 ? -4.664 19.469 6.625 1 98.88 15 LEU B C 1
ATOM 1319 O O . LEU B 1 15 ? -5.004 19.531 5.441 1 98.88 15 LEU B O 1
ATOM 1323 N N . HIS B 1 16 ? -4.301 20.531 7.344 1 98.81 16 HIS B N 1
ATOM 1324 C CA . HIS B 1 16 ? -4.227 21.891 6.84 1 98.81 16 HIS B CA 1
ATOM 1325 C C . HIS B 1 16 ? -2.912 22.562 7.234 1 98.81 16 HIS B C 1
ATOM 1327 O O . HIS B 1 16 ? -2.42 22.359 8.344 1 98.81 16 HIS B O 1
ATOM 1333 N N . PRO B 1 17 ? -2.373 23.359 6.246 1 98.69 17 PRO B N 1
ATOM 1334 C CA . PRO B 1 17 ? -1.475 24.359 6.816 1 98.69 17 PRO B CA 1
ATOM 1335 C C . PRO B 1 17 ? -2.188 25.312 7.785 1 98.69 17 PRO B C 1
ATOM 1337 O O . PRO B 1 17 ? -3.299 25.766 7.504 1 98.69 17 PRO B O 1
ATOM 1340 N N . TYR B 1 18 ? -1.574 25.562 8.914 1 98.69 18 TYR B N 1
ATOM 1341 C CA . TYR B 1 18 ? -2.164 26.5 9.867 1 98.69 18 TYR B CA 1
ATOM 1342 C C . TYR B 1 18 ? -2.42 27.859 9.227 1 98.69 18 TYR B C 1
ATOM 1344 O O . TYR B 1 18 ? -1.554 28.391 8.531 1 98.69 18 TYR B O 1
ATOM 1352 N N . GLY B 1 19 ? -3.582 28.328 9.414 1 96.94 19 GLY B N 1
ATOM 1353 C CA . GLY B 1 19 ? -3.939 29.641 8.891 1 96.94 19 GLY B CA 1
ATOM 1354 C C . GLY B 1 19 ? -4.539 29.578 7.5 1 96.94 19 GLY B C 1
ATOM 1355 O O . GLY B 1 19 ? -5.172 30.547 7.051 1 96.94 19 GLY B O 1
ATOM 1356 N N . GLY B 1 20 ? -4.289 28.5 6.754 1 96.75 20 GLY B N 1
ATOM 1357 C CA . GLY B 1 20 ? -4.965 28.266 5.488 1 96.75 20 GLY B CA 1
ATOM 1358 C C . GLY B 1 20 ? -4.43 29.109 4.355 1 96.75 20 GLY B C 1
ATOM 1359 O O . GLY B 1 20 ? -5.125 29.359 3.367 1 96.75 20 GLY B O 1
ATOM 1360 N N . SER B 1 21 ? -3.223 29.578 4.551 1 96.44 21 SER B N 1
ATOM 1361 C CA . SER B 1 21 ? -2.594 30.391 3.514 1 96.44 21 SER B CA 1
ATOM 1362 C C . SER B 1 21 ? -2.234 29.547 2.297 1 96.44 21 SER B C 1
ATOM 1364 O O . SER B 1 21 ? -1.867 28.375 2.432 1 96.44 21 SER B O 1
ATOM 1366 N N . SER B 1 22 ? -2.297 30.156 1.067 1 97.69 22 SER B N 1
ATOM 1367 C CA . SER B 1 22 ? -1.882 29.5 -0.161 1 97.69 22 SER B CA 1
ATOM 1368 C C . SER B 1 22 ? -0.362 29.406 -0.256 1 97.69 22 SER B C 1
ATOM 1370 O O . SER B 1 22 ? 0.172 28.609 -1.024 1 97.69 22 SER B O 1
ATOM 1372 N N . ASN B 1 23 ? 0.298 30.266 0.414 1 98.38 23 ASN B N 1
ATOM 1373 C CA . ASN B 1 23 ? 1.757 30.25 0.455 1 98.38 23 ASN B CA 1
ATOM 1374 C C . ASN B 1 23 ? 2.279 30.391 1.882 1 98.38 23 ASN B C 1
ATOM 1376 O O . ASN B 1 23 ? 2.908 31.391 2.221 1 98.38 23 ASN B O 1
ATOM 1380 N N . PRO B 1 24 ? 2 29.375 2.691 1 98.62 24 PRO B N 1
ATOM 1381 C CA . PRO B 1 24 ? 2.477 29.422 4.078 1 98.62 24 PRO B CA 1
ATOM 1382 C C . PRO B 1 24 ? 3.994 29.547 4.176 1 98.62 24 PRO B C 1
ATOM 1384 O O . PRO B 1 24 ? 4.719 29.031 3.322 1 98.62 24 PRO B O 1
ATOM 1387 N N . ALA B 1 25 ? 4.488 30.234 5.141 1 98.56 25 ALA B N 1
ATOM 1388 C CA . ALA B 1 25 ? 5.922 30.328 5.391 1 98.56 25 ALA B CA 1
ATOM 1389 C C . ALA B 1 25 ? 6.516 28.953 5.711 1 98.56 25 ALA B C 1
ATOM 1391 O O . ALA B 1 25 ? 5.793 28.047 6.109 1 98.56 25 ALA B O 1
ATOM 1392 N N . ASN B 1 26 ? 7.781 28.844 5.461 1 98.69 26 ASN B N 1
ATOM 1393 C CA . ASN B 1 26 ? 8.453 27.656 5.992 1 98.69 26 ASN B CA 1
ATOM 1394 C C . ASN B 1 26 ? 8.164 27.469 7.48 1 98.69 26 ASN B C 1
ATOM 1396 O O . ASN B 1 26 ? 8.109 28.438 8.234 1 98.69 26 ASN B O 1
ATOM 1400 N N . ASN B 1 27 ? 7.957 26.219 7.883 1 98.75 27 ASN B N 1
ATOM 1401 C CA . ASN B 1 27 ? 7.75 25.797 9.266 1 98.75 27 ASN B CA 1
ATOM 1402 C C . ASN B 1 27 ? 6.348 26.125 9.75 1 98.75 27 ASN B C 1
ATOM 1404 O O . ASN B 1 27 ? 6.082 26.109 10.953 1 98.75 27 ASN B O 1
ATOM 1408 N N . THR B 1 28 ? 5.516 26.547 8.789 1 98.88 28 THR B N 1
ATOM 1409 C CA . THR B 1 28 ? 4.105 26.594 9.156 1 98.88 28 THR B CA 1
ATOM 1410 C C . THR B 1 28 ? 3.613 25.234 9.617 1 98.88 28 THR B C 1
ATOM 1412 O O . THR B 1 28 ? 3.791 24.234 8.906 1 98.88 28 THR B O 1
ATOM 1415 N N . LYS B 1 29 ? 2.998 25.234 10.719 1 98.81 29 LYS B N 1
ATOM 1416 C CA . LYS B 1 29 ? 2.531 23.984 11.305 1 98.81 29 LYS B CA 1
ATOM 1417 C C . LYS B 1 29 ? 1.37 23.391 10.5 1 98.81 29 LYS B C 1
ATOM 1419 O O . LYS B 1 29 ? 0.583 24.141 9.914 1 98.81 29 LYS B O 1
ATOM 1424 N N . LEU B 1 30 ? 1.332 22.109 10.523 1 98.88 30 LEU B N 1
ATOM 1425 C CA . LEU B 1 30 ? 0.179 21.391 9.984 1 98.88 30 LEU B CA 1
ATOM 1426 C C . LEU B 1 30 ? -0.813 21.062 11.094 1 98.88 30 LEU B C 1
ATOM 1428 O O . LEU B 1 30 ? -0.422 20.562 12.148 1 98.88 30 LEU B O 1
ATOM 1432 N N . VAL B 1 31 ? -2.084 21.297 10.82 1 98.94 31 VAL B N 1
ATOM 1433 C CA . VAL B 1 31 ? -3.133 21.109 11.82 1 98.94 31 VAL B CA 1
ATOM 1434 C C . VAL B 1 31 ? -4.312 20.359 11.195 1 98.94 31 VAL B C 1
ATOM 1436 O O . VAL B 1 31 ? -4.383 20.203 9.977 1 98.94 31 VAL B O 1
ATOM 1439 N N . LEU B 1 32 ? -5.16 19.891 12.102 1 98.88 32 LEU B N 1
ATOM 1440 C CA . LEU B 1 32 ? -6.41 19.297 11.648 1 98.88 32 LEU B CA 1
ATOM 1441 C C . LEU B 1 32 ? -7.535 20.328 11.641 1 98.88 32 LEU B C 1
ATOM 1443 O O . LEU B 1 32 ? -7.641 21.141 12.562 1 98.88 32 LEU B O 1
ATOM 1447 N N . HIS B 1 33 ? -8.297 20.297 10.602 1 98.81 33 HIS B N 1
ATOM 1448 C CA . HIS B 1 33 ? -9.422 21.219 10.484 1 98.81 33 HIS B CA 1
ATOM 1449 C C . HIS B 1 33 ? -10.562 20.609 9.68 1 98.81 33 HIS B C 1
ATOM 1451 O O . HIS B 1 33 ? -10.328 19.812 8.766 1 98.81 33 HIS B O 1
ATOM 1457 N N . SER B 1 34 ? -11.797 21.016 9.953 1 98.19 34 SER B N 1
ATOM 1458 C CA . SER B 1 34 ? -12.977 20.406 9.336 1 98.19 34 SER B CA 1
ATOM 1459 C C . SER B 1 34 ? -13.25 21.016 7.969 1 98.19 34 SER B C 1
ATOM 1461 O O . SER B 1 34 ? -13.961 20.438 7.152 1 98.19 34 SER B O 1
ATOM 1463 N N . ASP B 1 35 ? -12.688 22.219 7.73 1 97.06 35 ASP B N 1
ATOM 1464 C CA . ASP B 1 35 ? -12.961 22.906 6.473 1 97.06 35 ASP B CA 1
ATOM 1465 C C . ASP B 1 35 ? -12.258 22.219 5.305 1 97.06 35 ASP B C 1
ATOM 1467 O O . ASP B 1 35 ? -11.242 21.547 5.492 1 97.06 35 ASP B O 1
ATOM 1471 N N . ILE B 1 36 ? -12.859 22.375 4.168 1 97.38 36 ILE B N 1
ATOM 1472 C CA . ILE B 1 36 ? -12.25 21.875 2.938 1 97.38 36 ILE B CA 1
ATOM 1473 C C . ILE B 1 36 ? -12.133 23.016 1.926 1 97.38 36 ILE B C 1
ATOM 1475 O O . ILE B 1 36 ? -13.125 23.688 1.61 1 97.38 36 ILE B O 1
ATOM 1479 N N . HIS B 1 37 ? -11.016 23.328 1.5 1 97.12 37 HIS B N 1
ATOM 1480 C CA . HIS B 1 37 ? -10.742 24.297 0.444 1 97.12 37 HIS B CA 1
ATOM 1481 C C . HIS B 1 37 ? -9.461 23.953 -0.301 1 97.12 37 HIS B C 1
ATOM 1483 O O . HIS B 1 37 ? -8.703 23.078 0.132 1 97.12 37 HIS B O 1
ATOM 1489 N N . GLU B 1 38 ? -9.188 24.578 -1.396 1 97 38 GLU B N 1
ATOM 1490 C CA . GLU B 1 38 ? -8.133 24.188 -2.324 1 97 38 GLU B CA 1
ATOM 1491 C C . GLU B 1 38 ? -6.754 24.391 -1.707 1 97 38 GLU B C 1
ATOM 1493 O O . GLU B 1 38 ? -5.77 23.797 -2.152 1 97 38 GLU B O 1
ATOM 1498 N N . ARG B 1 39 ? -6.641 25.172 -0.664 1 97.94 39 ARG B N 1
ATOM 1499 C CA . ARG B 1 39 ? -5.348 25.531 -0.081 1 97.94 39 ARG B CA 1
ATOM 1500 C C . ARG B 1 39 ? -4.887 24.469 0.912 1 97.94 39 ARG B C 1
ATOM 1502 O O . ARG B 1 39 ? -3.896 24.656 1.62 1 97.94 39 ARG B O 1
ATOM 1509 N N . MET B 1 40 ? -5.602 23.359 0.952 1 97.81 40 MET B N 1
ATOM 1510 C CA . MET B 1 40 ? -5.18 22.25 1.801 1 97.81 40 MET B CA 1
ATOM 1511 C C . MET B 1 40 ? -5.023 20.969 0.986 1 97.81 40 MET B C 1
ATOM 1513 O O . MET B 1 40 ? -4.984 19.875 1.546 1 97.81 40 MET B O 1
ATOM 1517 N N . TYR B 1 41 ? -4.91 21.141 -0.339 1 98.62 41 TYR B N 1
ATOM 1518 C CA . TYR B 1 41 ? -4.703 19.984 -1.219 1 98.62 41 TYR B CA 1
ATOM 1519 C C . TYR B 1 41 ? -3.24 19.562 -1.22 1 98.62 41 TYR B C 1
ATOM 1521 O O . TYR B 1 41 ? -2.34 20.406 -1.111 1 98.62 41 TYR B O 1
ATOM 1529 N N . PHE B 1 42 ? -3.082 18.266 -1.384 1 98.5 42 PHE B N 1
ATOM 1530 C CA . PHE B 1 42 ? -1.743 17.688 -1.426 1 98.5 42 PHE B CA 1
ATOM 1531 C C . PHE B 1 42 ? -1.57 16.812 -2.658 1 98.5 42 PHE B C 1
ATOM 1533 O O . PHE B 1 42 ? -2.551 16.453 -3.316 1 98.5 42 PHE B O 1
ATOM 1540 N N . GLN B 1 43 ? -0.367 16.578 -3.006 1 97.94 43 GLN B N 1
ATOM 1541 C CA . GLN B 1 43 ? 0.084 15.586 -3.984 1 97.94 43 GLN B CA 1
ATOM 1542 C C . GLN B 1 43 ? 1.231 14.75 -3.43 1 97.94 43 GLN B C 1
ATOM 1544 O O . GLN B 1 43 ? 1.868 15.133 -2.445 1 97.94 43 GLN B O 1
ATOM 1549 N N . PHE B 1 44 ? 1.385 13.594 -3.916 1 97.5 44 PHE B N 1
ATOM 1550 C CA . PHE B 1 44 ? 2.457 12.695 -3.494 1 97.5 44 PHE B CA 1
ATOM 1551 C C . PHE B 1 44 ? 3.49 12.531 -4.602 1 97.5 44 PHE B C 1
ATOM 1553 O O . PHE B 1 44 ? 3.17 12.055 -5.695 1 97.5 44 PHE B O 1
ATOM 1560 N N . ASP B 1 45 ? 4.695 13 -4.391 1 96.12 45 ASP B N 1
ATOM 1561 C CA . ASP B 1 45 ? 5.812 12.852 -5.32 1 96.12 45 ASP B CA 1
ATOM 1562 C C . ASP B 1 45 ? 6.695 11.664 -4.93 1 96.12 45 ASP B C 1
ATOM 1564 O O . ASP B 1 45 ? 7.559 11.789 -4.059 1 96.12 45 ASP B O 1
ATOM 1568 N N . VAL B 1 46 ? 6.512 10.586 -5.637 1 93.81 46 VAL B N 1
ATOM 1569 C CA . VAL B 1 46 ? 7.285 9.383 -5.332 1 93.81 46 VAL B CA 1
ATOM 1570 C C . VAL B 1 46 ? 8.758 9.625 -5.645 1 93.81 46 VAL B C 1
ATOM 1572 O O . VAL B 1 46 ? 9.102 10.133 -6.719 1 93.81 46 VAL B O 1
ATOM 1575 N N . VAL B 1 47 ? 9.578 9.281 -4.738 1 93.69 47 VAL B N 1
ATOM 1576 C CA . VAL B 1 47 ? 11.016 9.477 -4.902 1 93.69 47 VAL B CA 1
ATOM 1577 C C . VAL B 1 47 ? 11.695 8.125 -5.094 1 93.69 47 VAL B C 1
ATOM 1579 O O . VAL B 1 47 ? 12.555 7.973 -5.965 1 93.69 47 VAL B O 1
ATOM 1582 N N . ASP B 1 48 ? 11.43 7.152 -4.227 1 88.56 48 ASP B N 1
ATOM 1583 C CA . ASP B 1 48 ? 12.016 5.812 -4.234 1 88.56 48 ASP B CA 1
ATOM 1584 C C . ASP B 1 48 ? 11.023 4.781 -3.701 1 88.56 48 ASP B C 1
ATOM 1586 O O . ASP B 1 48 ? 10.711 4.77 -2.51 1 88.56 48 ASP B O 1
ATOM 1590 N N . GLU B 1 49 ? 10.664 3.838 -4.672 1 87.94 49 GLU B N 1
ATOM 1591 C CA . GLU B 1 49 ? 9.703 2.799 -4.305 1 87.94 49 GLU B CA 1
ATOM 1592 C C . GLU B 1 49 ? 8.477 3.395 -3.623 1 87.94 49 GLU B C 1
ATOM 1594 O O . GLU B 1 49 ? 7.742 4.176 -4.23 1 87.94 49 GLU B O 1
ATOM 1599 N N . ARG B 1 50 ? 8.352 3.127 -2.25 1 91.81 50 ARG B N 1
ATOM 1600 C CA . ARG B 1 50 ? 7.129 3.551 -1.567 1 91.81 50 ARG B CA 1
ATOM 1601 C C . ARG B 1 50 ? 7.309 4.922 -0.929 1 91.81 50 ARG B C 1
ATOM 1603 O O . ARG B 1 50 ? 6.34 5.527 -0.464 1 91.81 50 ARG B O 1
ATOM 1610 N N . TRP B 1 51 ? 8.508 5.496 -0.936 1 95.56 51 TRP B N 1
ATOM 1611 C CA . TRP B 1 51 ? 8.82 6.75 -0.254 1 95.56 51 TRP B CA 1
ATOM 1612 C C . TRP B 1 51 ? 8.633 7.938 -1.192 1 95.56 51 TRP B C 1
ATOM 1614 O O . TRP B 1 51 ? 9.008 7.875 -2.365 1 95.56 51 TRP B O 1
ATOM 1624 N N . GLY B 1 52 ? 8.078 9.016 -0.66 1 96.88 52 GLY B N 1
ATOM 1625 C CA . GLY B 1 52 ? 7.875 10.219 -1.449 1 96.88 52 GLY B CA 1
ATOM 1626 C C . GLY B 1 52 ? 7.621 11.453 -0.603 1 96.88 52 GLY B C 1
ATOM 1627 O O . GLY B 1 52 ? 7.562 11.367 0.625 1 96.88 52 GLY B O 1
ATOM 1628 N N . TYR B 1 53 ? 7.578 12.625 -1.29 1 98.25 53 TYR B N 1
ATOM 1629 C CA . TYR B 1 53 ? 7.199 13.891 -0.675 1 98.25 53 TYR B CA 1
ATOM 1630 C C . TYR B 1 53 ? 5.691 14.086 -0.706 1 98.25 53 TYR B C 1
ATOM 1632 O O . TYR B 1 53 ? 5.043 13.812 -1.718 1 98.25 53 TYR B O 1
ATOM 1640 N N . ILE B 1 54 ? 5.152 14.492 0.437 1 98.56 54 ILE B N 1
ATOM 1641 C CA . ILE B 1 54 ? 3.795 15.031 0.451 1 98.56 54 ILE B CA 1
ATOM 1642 C C . ILE B 1 54 ? 3.832 16.531 0.194 1 98.56 54 ILE B C 1
ATOM 1644 O O . ILE B 1 54 ? 4.281 17.312 1.045 1 98.56 54 ILE B O 1
ATOM 1648 N N . LYS B 1 55 ? 3.385 16.906 -0.953 1 98.75 55 LYS B N 1
ATOM 1649 C CA . LYS B 1 55 ? 3.539 18.266 -1.446 1 98.75 55 LYS B CA 1
ATOM 1650 C C . LYS B 1 55 ? 2.234 19.047 -1.318 1 98.75 55 LYS B C 1
ATOM 1652 O O . LYS B 1 55 ? 1.185 18.594 -1.781 1 98.75 55 LYS B O 1
ATOM 1657 N N . HIS B 1 56 ? 2.318 20.109 -0.633 1 98.88 56 HIS B N 1
ATOM 1658 C CA . HIS B 1 56 ? 1.222 21.062 -0.632 1 98.88 56 HIS B CA 1
ATOM 1659 C C . HIS B 1 56 ? 1.038 21.703 -2.01 1 98.88 56 HIS B C 1
ATOM 1661 O O . HIS B 1 56 ? 1.938 22.375 -2.512 1 98.88 56 HIS B O 1
ATOM 1667 N N . VAL B 1 57 ? -0.088 21.578 -2.582 1 98.56 57 VAL B N 1
ATOM 1668 C CA . VAL B 1 57 ? -0.303 21.891 -3.99 1 98.56 57 VAL B CA 1
ATOM 1669 C C . VAL B 1 57 ? -0.145 23.391 -4.215 1 98.56 57 VAL B C 1
ATOM 1671 O O . VAL B 1 57 ? 0.537 23.828 -5.152 1 98.56 57 VAL B O 1
ATOM 1674 N N . ALA B 1 58 ? -0.712 24.156 -3.342 1 98.5 58 ALA B N 1
ATOM 1675 C CA . ALA B 1 58 ? -0.777 25.594 -3.572 1 98.5 58 ALA B CA 1
ATOM 1676 C C . ALA B 1 58 ? 0.61 26.219 -3.492 1 98.5 58 ALA B C 1
ATOM 1678 O O . ALA B 1 58 ? 0.923 27.141 -4.25 1 98.5 58 ALA B O 1
ATOM 1679 N N . SER B 1 59 ? 1.455 25.75 -2.67 1 98.56 59 SER B N 1
ATOM 1680 C CA . SER B 1 59 ? 2.717 26.453 -2.422 1 98.56 59 SER B CA 1
ATOM 1681 C C . SER B 1 59 ? 3.895 25.672 -3 1 98.56 59 SER B C 1
ATOM 1683 O O . SER B 1 59 ? 4.992 26.219 -3.141 1 98.56 59 SER B O 1
ATOM 1685 N N . GLY B 1 60 ? 3.707 24.375 -3.234 1 98.5 60 GLY B N 1
ATOM 1686 C CA . GLY B 1 60 ? 4.801 23.516 -3.674 1 98.5 60 GLY B CA 1
ATOM 1687 C C . GLY B 1 60 ? 5.691 23.047 -2.537 1 98.5 60 GLY B C 1
ATOM 1688 O O . GLY B 1 60 ? 6.547 22.188 -2.725 1 98.5 60 GLY B O 1
ATOM 1689 N N . LYS B 1 61 ? 5.516 23.578 -1.324 1 98.75 61 LYS B N 1
ATOM 1690 C CA . LYS B 1 61 ? 6.277 23.109 -0.167 1 98.75 61 LYS B CA 1
ATOM 1691 C C . LYS B 1 61 ? 5.883 21.688 0.219 1 98.75 61 LYS B C 1
ATOM 1693 O O . LYS B 1 61 ? 4.844 21.188 -0.211 1 98.75 61 LYS B O 1
ATOM 1698 N N . ILE B 1 62 ? 6.766 21.094 0.98 1 98.75 62 ILE B N 1
ATOM 1699 C CA . ILE B 1 62 ? 6.469 19.703 1.31 1 98.75 62 ILE B CA 1
ATOM 1700 C C . ILE B 1 62 ? 6.375 19.547 2.826 1 98.75 62 ILE B C 1
ATOM 1702 O O . ILE B 1 62 ? 6.863 20.391 3.578 1 98.75 62 ILE B O 1
ATOM 1706 N N . VAL B 1 63 ? 5.719 18.531 3.268 1 98.88 63 VAL B N 1
ATOM 1707 C CA . VAL B 1 63 ? 5.539 18.172 4.672 1 98.88 63 VAL B CA 1
ATOM 1708 C C . VAL B 1 63 ? 6.863 17.703 5.262 1 98.88 63 VAL B C 1
ATOM 1710 O O . VAL B 1 63 ? 7.582 16.922 4.637 1 98.88 63 VAL B O 1
ATOM 1713 N N . HIS B 1 64 ? 7.188 18.203 6.453 1 98.69 64 HIS B N 1
ATOM 1714 C CA . HIS B 1 64 ? 8.391 17.891 7.215 1 98.69 64 HIS B CA 1
ATOM 1715 C C . HIS B 1 64 ? 8.07 17.641 8.688 1 98.69 64 HIS B C 1
ATOM 1717 O O . HIS B 1 64 ? 7.18 18.297 9.25 1 98.69 64 HIS B O 1
ATOM 1723 N N . PRO B 1 65 ? 8.844 16.688 9.273 1 98.69 65 PRO B N 1
ATOM 1724 C CA . PRO B 1 65 ? 9.023 16.953 10.703 1 98.69 65 PRO B CA 1
ATOM 1725 C C . PRO B 1 65 ? 9.812 18.234 10.961 1 98.69 65 PRO B C 1
ATOM 1727 O O . PRO B 1 65 ? 10.789 18.516 10.266 1 98.69 65 PRO B O 1
ATOM 1730 N N . TYR B 1 66 ? 9.383 18.969 11.961 1 98.75 66 TYR B N 1
ATOM 1731 C CA . TYR B 1 66 ? 10.086 20.203 12.305 1 98.75 66 TYR B CA 1
ATOM 1732 C C . TYR B 1 66 ? 11.555 19.922 12.602 1 98.75 66 TYR B C 1
ATOM 1734 O O . TYR B 1 66 ? 11.875 18.969 13.32 1 98.75 66 TYR B O 1
ATOM 1742 N N . GLY B 1 67 ? 12.43 20.672 12.016 1 97.12 67 GLY B N 1
ATOM 1743 C CA . GLY B 1 67 ? 13.859 20.516 12.242 1 97.12 67 GLY B CA 1
ATOM 1744 C C . GLY B 1 67 ? 14.539 19.609 11.242 1 97.12 67 GLY B C 1
ATOM 1745 O O . GLY B 1 67 ? 15.758 19.641 11.102 1 97.12 67 GLY B O 1
ATOM 1746 N N . GLY B 1 68 ? 13.773 18.797 10.57 1 96.94 68 GLY B N 1
ATOM 1747 C CA . GLY B 1 68 ? 14.289 18 9.469 1 96.94 68 GLY B CA 1
ATOM 1748 C C . GLY B 1 68 ? 15.25 16.922 9.922 1 96.94 68 GLY B C 1
ATOM 1749 O O . GLY B 1 68 ? 16.234 16.625 9.242 1 96.94 68 GLY B O 1
ATOM 1750 N N . GLN B 1 69 ? 15.008 16.391 11.102 1 96.31 69 GLN B N 1
ATOM 1751 C CA . GLN B 1 69 ? 15.852 15.305 11.594 1 96.31 69 GLN B CA 1
ATOM 1752 C C . GLN B 1 69 ? 15.461 13.969 10.953 1 96.31 69 GLN B C 1
ATOM 1754 O O . GLN B 1 69 ? 14.289 13.742 10.641 1 96.31 69 GLN B O 1
ATOM 1759 N N . ALA B 1 70 ? 16.453 13.109 10.836 1 97.38 70 ALA B N 1
ATOM 1760 C CA . ALA B 1 70 ? 16.234 11.789 10.258 1 97.38 70 ALA B CA 1
ATOM 1761 C C . ALA B 1 70 ? 15.352 10.938 11.172 1 97.38 70 ALA B C 1
ATOM 1763 O O . ALA B 1 70 ? 14.516 10.164 10.695 1 97.38 70 ALA B O 1
ATOM 1764 N N . ASN B 1 71 ? 15.586 11.031 12.422 1 98.06 71 ASN B N 1
ATOM 1765 C CA . ASN B 1 71 ? 14.797 10.352 13.438 1 98.06 71 ASN B CA 1
ATOM 1766 C C . ASN B 1 71 ? 14.219 11.328 14.453 1 98.06 71 ASN B C 1
ATOM 1768 O O . ASN B 1 71 ? 14.688 11.398 15.594 1 98.06 71 ASN B O 1
ATOM 1772 N N . PRO B 1 72 ? 13.234 12.07 14.039 1 98.31 72 PRO B N 1
ATOM 1773 C CA . PRO B 1 72 ? 12.672 13.055 14.961 1 98.31 72 PRO B CA 1
ATOM 1774 C C . PRO B 1 72 ? 12.07 12.414 16.203 1 98.31 72 PRO B C 1
ATOM 1776 O O . PRO B 1 72 ? 11.453 11.352 16.125 1 98.31 72 PRO B O 1
ATOM 1779 N N . PRO B 1 73 ? 12.289 12.992 17.422 1 98.25 73 PRO B N 1
ATOM 1780 C CA . PRO B 1 73 ? 11.633 12.461 18.625 1 98.25 73 PRO B CA 1
ATOM 1781 C C . PRO B 1 73 ? 10.109 12.555 18.547 1 98.25 73 PRO B C 1
ATOM 1783 O O . PRO B 1 73 ? 9.57 13.312 17.734 1 98.25 73 PRO B O 1
ATOM 1786 N N . ASN B 1 74 ? 9.5 11.766 19.391 1 98.62 74 ASN B N 1
ATOM 1787 C CA . ASN B 1 74 ? 8.055 11.891 19.516 1 98.62 74 ASN B CA 1
ATOM 1788 C C . ASN B 1 74 ? 7.637 13.336 19.766 1 98.62 74 ASN B C 1
ATOM 1790 O O . ASN B 1 74 ? 8.383 14.102 20.391 1 98.62 74 ASN B O 1
ATOM 1794 N N . GLU B 1 75 ? 6.469 13.695 19.266 1 98.56 75 GLU B N 1
ATOM 1795 C CA . GLU B 1 75 ? 5.809 14.977 19.5 1 98.56 75 GLU B CA 1
ATOM 1796 C C . GLU B 1 75 ? 6.465 16.094 18.703 1 98.56 75 GLU B C 1
ATOM 1798 O O . GLU B 1 75 ? 6.188 17.281 18.938 1 98.56 75 GLU B O 1
ATOM 1803 N N . THR B 1 76 ? 7.391 15.742 17.766 1 98.81 76 THR B N 1
ATOM 1804 C CA . THR B 1 76 ? 7.879 16.734 16.812 1 98.81 76 THR B CA 1
ATOM 1805 C C . THR B 1 76 ? 6.754 17.172 15.891 1 98.81 76 THR B C 1
ATOM 1807 O O . THR B 1 76 ? 6.09 16.344 15.258 1 98.81 76 THR B O 1
ATOM 1810 N N . ASN B 1 77 ? 6.605 18.438 15.781 1 98.88 77 ASN B N 1
ATOM 1811 C CA . ASN B 1 77 ? 5.535 18.984 14.953 1 98.88 77 ASN B CA 1
ATOM 1812 C C . ASN B 1 77 ? 5.766 18.672 13.477 1 98.88 77 ASN B C 1
ATOM 1814 O O . ASN B 1 77 ? 6.902 18.719 13 1 98.88 77 ASN B O 1
ATOM 1818 N N . MET B 1 78 ? 4.684 18.5 12.797 1 98.88 78 MET B N 1
ATOM 1819 C CA . MET B 1 78 ? 4.711 18.469 11.344 1 98.88 78 MET B CA 1
ATOM 1820 C C . MET B 1 78 ? 4.574 19.875 10.766 1 98.88 78 MET B C 1
ATOM 1822 O O . MET B 1 78 ? 3.729 20.656 11.203 1 98.88 78 MET B O 1
ATOM 1826 N N . VAL B 1 79 ? 5.344 20.156 9.758 1 98.94 79 VAL B N 1
ATOM 1827 C CA . VAL B 1 79 ? 5.344 21.5 9.188 1 98.94 79 VAL B CA 1
ATOM 1828 C C . VAL B 1 79 ? 5.48 21.422 7.668 1 98.94 79 VAL B C 1
ATOM 1830 O O . VAL B 1 79 ? 5.742 20.344 7.121 1 98.94 79 VAL B O 1
ATOM 1833 N N . LEU B 1 80 ? 5.266 22.562 7.055 1 98.88 80 LEU B N 1
ATOM 1834 C CA . LEU B 1 80 ? 5.617 22.719 5.645 1 98.88 80 LEU B CA 1
ATOM 1835 C C . LEU B 1 80 ? 6.988 23.375 5.496 1 98.88 80 LEU B C 1
ATOM 1837 O O . LEU B 1 80 ? 7.336 24.281 6.254 1 98.88 80 LEU B O 1
ATOM 1841 N N . HIS B 1 81 ? 7.73 22.922 4.559 1 98.88 81 HIS B N 1
ATOM 1842 C CA . HIS B 1 81 ? 9.039 23.5 4.258 1 98.88 81 HIS B CA 1
ATOM 1843 C C . HIS B 1 81 ? 9.383 23.328 2.781 1 98.88 81 HIS B C 1
ATOM 1845 O O . HIS B 1 81 ? 8.984 22.359 2.148 1 98.88 81 HIS B O 1
ATOM 1851 N N . GLN B 1 82 ? 10.141 24.219 2.236 1 98.44 82 GLN B N 1
ATOM 1852 C CA . GLN B 1 82 ? 10.445 24.219 0.81 1 98.44 82 GLN B CA 1
ATOM 1853 C C . GLN B 1 82 ? 11.539 23.219 0.473 1 98.44 82 GLN B C 1
ATOM 1855 O O . GLN B 1 82 ? 11.633 22.75 -0.664 1 98.44 82 GLN B O 1
ATOM 1860 N N . ASP B 1 83 ? 12.391 22.906 1.457 1 98.06 83 ASP B N 1
ATOM 1861 C CA . ASP B 1 83 ? 13.547 22.062 1.191 1 98.06 83 ASP B CA 1
ATOM 1862 C C . ASP B 1 83 ? 13.133 20.609 0.944 1 98.06 83 ASP B C 1
ATOM 1864 O O . ASP B 1 83 ? 1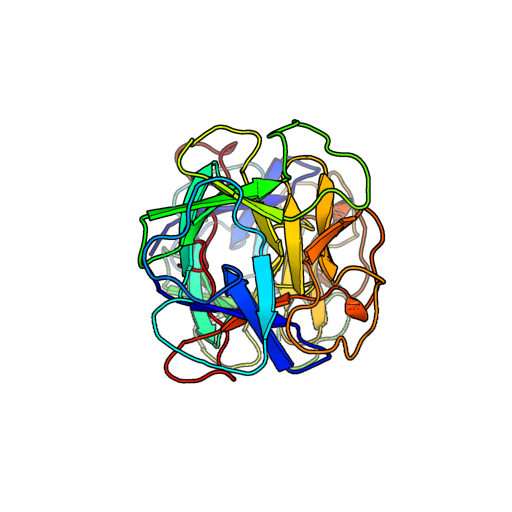2.281 20.078 1.653 1 98.06 83 ASP B O 1
ATOM 1868 N N . ARG B 1 84 ? 13.734 20.031 -0.049 1 97.94 84 ARG B N 1
ATOM 1869 C CA . ARG B 1 84 ? 13.531 18.625 -0.341 1 97.94 84 ARG B CA 1
ATOM 1870 C C . ARG B 1 84 ? 14.758 17.797 0.034 1 97.94 84 ARG B C 1
ATOM 1872 O O . ARG B 1 84 ? 15.852 18.031 -0.491 1 97.94 84 ARG B O 1
ATOM 1879 N N . HIS B 1 85 ? 14.609 17 0.934 1 97.38 85 HIS B N 1
ATOM 1880 C CA . HIS B 1 85 ? 15.664 16.078 1.35 1 97.38 85 HIS B CA 1
ATOM 1881 C C . HIS B 1 85 ? 15.086 14.773 1.888 1 97.38 85 HIS B C 1
ATOM 1883 O O . HIS B 1 85 ? 13.875 14.68 2.133 1 97.38 85 HIS B O 1
ATOM 1889 N N . ASP B 1 86 ? 15.922 13.766 2.137 1 96.88 86 ASP B N 1
ATOM 1890 C CA . ASP B 1 86 ? 15.5 12.398 2.467 1 96.88 86 ASP B CA 1
ATOM 1891 C C . ASP B 1 86 ? 14.805 12.352 3.824 1 96.88 86 ASP B C 1
ATOM 1893 O O . ASP B 1 86 ? 14.008 11.453 4.086 1 96.88 86 ASP B O 1
ATOM 1897 N N . ARG B 1 87 ? 15.023 13.352 4.648 1 98.12 87 ARG B N 1
ATOM 1898 C CA . ARG B 1 87 ? 14.492 13.367 6.008 1 98.12 87 ARG B CA 1
ATOM 1899 C C . ARG B 1 87 ? 13.055 13.875 6.023 1 98.12 87 ARG B C 1
ATOM 1901 O O . ARG B 1 87 ? 12.43 13.945 7.082 1 98.12 87 ARG B O 1
ATOM 1908 N N . ALA B 1 88 ? 12.523 14.125 4.824 1 98.56 88 ALA B N 1
ATOM 1909 C CA . ALA B 1 88 ? 11.141 14.562 4.672 1 98.56 88 ALA B CA 1
ATOM 1910 C C . ALA B 1 88 ? 10.344 13.57 3.822 1 98.56 88 ALA B C 1
ATOM 1912 O O . ALA B 1 88 ? 9.328 13.938 3.223 1 98.56 88 ALA B O 1
ATOM 1913 N N . LEU B 1 89 ? 10.852 12.344 3.705 1 98.44 89 LEU B N 1
ATOM 1914 C CA . LEU B 1 89 ? 10.156 11.312 2.939 1 98.44 89 LEU B CA 1
ATOM 1915 C C . LEU B 1 89 ? 9.141 10.586 3.807 1 98.44 89 LEU B C 1
ATOM 1917 O O . LEU B 1 89 ? 9.414 10.281 4.973 1 98.44 89 LEU B O 1
ATOM 1921 N N . PHE B 1 90 ? 7.984 10.336 3.205 1 98.38 90 PHE B N 1
ATOM 1922 C CA . PHE B 1 90 ? 6.887 9.609 3.828 1 98.38 90 PHE B CA 1
ATOM 1923 C C . PHE B 1 90 ? 6.395 8.492 2.922 1 98.38 90 PHE B C 1
ATOM 1925 O O . PHE B 1 90 ? 6.684 8.477 1.723 1 98.38 90 PHE B O 1
ATOM 1932 N N . ALA B 1 91 ? 5.73 7.551 3.477 1 97 91 ALA B N 1
ATOM 1933 C CA . ALA B 1 91 ? 5.012 6.504 2.752 1 97 91 ALA B CA 1
ATOM 1934 C C . ALA B 1 91 ? 3.586 6.355 3.275 1 97 91 ALA B C 1
ATOM 1936 O O . ALA B 1 91 ? 3.332 6.547 4.469 1 97 91 ALA B O 1
ATOM 1937 N N . MET B 1 92 ? 2.693 6.098 2.4 1 96.19 92 MET B N 1
ATOM 1938 C CA . MET B 1 92 ? 1.317 5.805 2.789 1 96.19 92 MET B CA 1
ATOM 1939 C C . MET B 1 92 ? 1.081 4.301 2.861 1 96.19 92 MET B C 1
ATOM 1941 O O . MET B 1 92 ? 1.26 3.592 1.869 1 96.19 92 MET B O 1
ATOM 1945 N N . ASP B 1 93 ? 0.736 3.834 4.062 1 94.19 93 ASP B N 1
ATOM 1946 C CA . ASP B 1 93 ? 0.301 2.457 4.27 1 94.19 93 ASP B CA 1
ATOM 1947 C C . ASP B 1 93 ? -1.213 2.33 4.125 1 94.19 93 ASP B C 1
ATOM 1949 O O . ASP B 1 93 ? -1.955 2.527 5.09 1 94.19 93 ASP B O 1
ATOM 1953 N N . PHE B 1 94 ? -1.672 1.925 2.98 1 90.62 94 PHE B N 1
ATOM 1954 C CA . PHE B 1 94 ? -3.09 1.919 2.637 1 90.62 94 PHE B CA 1
ATOM 1955 C C . PHE B 1 94 ? -3.816 0.793 3.363 1 90.62 94 PHE B C 1
ATOM 1957 O O . PHE B 1 94 ? -5.047 0.799 3.453 1 90.62 94 PHE B O 1
ATOM 1964 N N . PHE B 1 95 ? -3.121 -0.136 3.814 1 89.31 95 PHE B N 1
ATOM 1965 C CA . PHE B 1 95 ? -3.75 -1.28 4.465 1 89.31 95 PHE B CA 1
ATOM 1966 C C . PHE B 1 95 ? -3.953 -1.015 5.953 1 89.31 95 PHE B C 1
ATOM 1968 O O . PHE B 1 95 ? -4.91 -1.508 6.551 1 89.31 95 PHE B O 1
ATOM 1975 N N . ASN B 1 96 ? -3.098 -0.224 6.449 1 91.38 96 ASN B N 1
ATOM 1976 C CA . ASN B 1 96 ? -3.184 0.058 7.879 1 91.38 96 ASN B CA 1
ATOM 1977 C C . ASN B 1 96 ? -3.561 1.514 8.141 1 91.38 96 ASN B C 1
ATOM 1979 O O . ASN B 1 96 ? -3.674 1.932 9.297 1 91.38 96 ASN B O 1
ATOM 1983 N N . ASP B 1 97 ? -3.773 2.291 7.152 1 94.94 97 ASP B N 1
ATOM 1984 C CA . ASP B 1 97 ? -4.281 3.658 7.199 1 94.94 97 ASP B CA 1
ATOM 1985 C C . ASP B 1 97 ? -3.371 4.559 8.031 1 94.94 97 ASP B C 1
ATOM 1987 O O . ASP B 1 97 ? -3.842 5.289 8.906 1 94.94 97 ASP B O 1
ATOM 1991 N N . ASN B 1 98 ? -2.121 4.469 7.777 1 96.75 98 ASN B N 1
ATOM 1992 C CA . ASN B 1 98 ? -1.192 5.379 8.445 1 96.75 98 ASN B CA 1
ATOM 1993 C C . ASN B 1 98 ? -0.174 5.953 7.461 1 96.75 98 ASN B C 1
ATOM 1995 O O . ASN B 1 98 ? 0.023 5.406 6.375 1 96.75 98 ASN B O 1
ATOM 1999 N N . ILE B 1 99 ? 0.326 7.102 7.797 1 98.19 99 ILE B N 1
ATOM 2000 C CA . ILE B 1 99 ? 1.398 7.762 7.059 1 98.19 99 ILE B CA 1
ATOM 2001 C C . ILE B 1 99 ? 2.709 7.633 7.832 1 98.19 99 ILE B C 1
ATOM 2003 O O . ILE B 1 99 ? 2.848 8.188 8.93 1 98.19 99 ILE B O 1
ATOM 2007 N N . MET B 1 100 ? 3.643 6.941 7.25 1 98 100 MET B N 1
ATOM 2008 C CA . MET B 1 100 ? 4.906 6.633 7.91 1 98 100 MET B CA 1
ATOM 2009 C C . MET B 1 100 ? 6.012 7.566 7.434 1 98 100 MET B C 1
ATOM 2011 O O . MET B 1 100 ? 6.176 7.777 6.23 1 98 100 MET B O 1
ATOM 2015 N N . HIS B 1 101 ? 6.672 8.133 8.391 1 98.62 101 HIS B N 1
ATOM 2016 C CA . HIS B 1 101 ? 7.922 8.82 8.102 1 98.62 101 HIS B CA 1
ATOM 2017 C C . HIS B 1 101 ? 9.062 7.832 7.879 1 98.62 101 HIS B C 1
ATOM 2019 O O . HIS B 1 101 ? 9.094 6.77 8.5 1 98.62 101 HIS B O 1
ATOM 2025 N N . LYS B 1 102 ? 9.992 8.195 7.051 1 97.56 102 LYS B N 1
ATOM 2026 C CA . LYS B 1 102 ? 11.109 7.316 6.715 1 97.56 102 LYS B CA 1
ATOM 2027 C C . LYS B 1 102 ? 11.898 6.93 7.961 1 97.56 102 LYS B C 1
ATOM 2029 O O . LYS B 1 102 ? 12.539 5.879 7.992 1 97.56 102 LYS B O 1
ATOM 2034 N N . GLY B 1 103 ? 11.812 7.77 8.961 1 97.44 103 GLY B N 1
ATOM 2035 C CA . GLY B 1 103 ? 12.477 7.504 10.227 1 97.44 103 GLY B CA 1
ATOM 2036 C C . GLY B 1 103 ? 11.758 6.461 11.07 1 97.44 103 GLY B C 1
ATOM 2037 O O . GLY B 1 103 ? 12.242 6.09 12.141 1 97.44 103 GLY B O 1
ATOM 2038 N N . GLY B 1 104 ? 10.656 5.988 10.695 1 97.06 104 GLY B N 1
ATOM 2039 C CA . GLY B 1 104 ? 10.039 4.836 11.336 1 97.06 104 GLY B CA 1
ATOM 2040 C C . GLY B 1 104 ? 8.828 5.199 12.18 1 97.06 104 GLY B C 1
ATOM 2041 O O . GLY B 1 104 ? 8.133 4.316 12.68 1 97.06 104 GLY B O 1
ATOM 2042 N N . LYS B 1 105 ? 8.547 6.488 12.297 1 98.19 105 LYS B N 1
ATOM 2043 C CA . LYS B 1 105 ? 7.402 6.934 13.094 1 98.19 105 LYS B CA 1
ATOM 2044 C C . LYS B 1 105 ? 6.262 7.406 12.195 1 98.19 105 LYS B C 1
ATOM 2046 O O . LYS B 1 105 ? 6.387 7.398 10.969 1 98.19 105 LYS B O 1
ATOM 2051 N N . TYR B 1 106 ? 5.164 7.836 12.844 1 98.69 106 TYR B N 1
ATOM 2052 C CA . TYR B 1 106 ? 3.93 8.086 12.109 1 98.69 106 TYR B CA 1
ATOM 2053 C C . TYR B 1 106 ? 3.393 9.484 12.406 1 98.69 106 TYR B C 1
ATOM 2055 O O . TYR B 1 106 ? 3.686 10.055 13.453 1 98.69 106 TYR B O 1
ATOM 2063 N N . ILE B 1 107 ? 2.633 10.016 11.484 1 98.75 107 ILE B N 1
ATOM 2064 C CA . ILE B 1 107 ? 1.913 11.258 11.742 1 98.75 107 ILE B CA 1
ATOM 2065 C C . ILE B 1 107 ? 0.755 10.992 12.703 1 98.75 107 ILE B C 1
ATOM 2067 O O . ILE B 1 107 ? 0.017 10.016 12.539 1 98.75 107 ILE B O 1
ATOM 2071 N N . HIS B 1 108 ? 0.603 11.844 13.711 1 98.81 108 HIS B N 1
ATOM 2072 C CA . HIS B 1 108 ? -0.425 11.789 14.742 1 98.81 108 HIS B CA 1
ATOM 2073 C C . HIS B 1 108 ? -1.075 13.148 14.953 1 98.81 108 HIS B C 1
ATOM 2075 O O . HIS B 1 108 ? -0.417 14.188 14.812 1 98.81 108 HIS B O 1
ATOM 2081 N N . PRO B 1 109 ? -2.385 13.062 15.273 1 98.69 109 PRO B N 1
ATOM 2082 C CA . PRO B 1 109 ? -2.828 14.258 16 1 98.69 109 PRO B CA 1
ATOM 2083 C C . PRO B 1 109 ? -2.123 14.422 17.344 1 98.69 109 PRO B C 1
ATOM 2085 O O . PRO B 1 109 ? -1.924 13.438 18.062 1 98.69 109 PRO B O 1
ATOM 2088 N N . LYS B 1 110 ? -1.725 15.633 17.594 1 98.69 110 LYS B N 1
ATOM 2089 C CA . LYS B 1 110 ? -1.137 15.875 18.922 1 98.69 110 LYS B CA 1
ATOM 2090 C C . LYS B 1 110 ? -2.113 15.508 20.031 1 98.69 110 LYS B C 1
ATOM 2092 O O . LYS B 1 110 ? -3.289 15.883 19.984 1 98.69 110 LYS B O 1
ATOM 2097 N N . GLY B 1 111 ? -1.622 14.766 20.984 1 97.5 111 GLY B N 1
ATOM 2098 C CA . GLY B 1 111 ? -2.457 14.352 22.094 1 97.5 111 GLY B CA 1
ATOM 2099 C C . GLY B 1 111 ? -3.135 13.008 21.875 1 97.5 111 GLY B C 1
ATOM 2100 O O . GLY B 1 111 ? -3.605 12.375 22.828 1 97.5 111 GLY B O 1
ATOM 2101 N N . GLY B 1 112 ? -3.287 12.57 20.641 1 97.25 112 GLY B N 1
ATOM 2102 C CA . GLY B 1 112 ? -3.754 11.227 20.312 1 97.25 112 GLY B CA 1
ATOM 2103 C C . GLY B 1 112 ? -5.254 11.07 20.453 1 97.25 112 GLY B C 1
ATOM 2104 O O . GLY B 1 112 ? -5.758 9.945 20.531 1 97.25 112 GLY B O 1
ATOM 2105 N N . SER B 1 113 ? -5.961 12.211 20.484 1 97.06 113 SER B N 1
ATOM 2106 C CA . SER B 1 113 ? -7.414 12.164 20.625 1 97.06 113 SER B CA 1
ATOM 2107 C C . SER B 1 113 ? -8.07 11.68 19.328 1 97.06 113 SER B C 1
ATOM 2109 O O . SER B 1 113 ? -7.664 12.078 18.234 1 97.06 113 SER B O 1
ATOM 2111 N N . PRO B 1 114 ? -9.141 10.844 19.438 1 98.19 114 PRO B N 1
ATOM 2112 C CA . PRO B 1 114 ? -9.883 10.445 18.234 1 98.19 114 PRO B CA 1
ATOM 2113 C C . PRO B 1 114 ? -10.742 11.57 17.672 1 98.19 114 PRO B C 1
ATOM 2115 O O . PRO B 1 114 ? -11.219 11.477 16.531 1 98.19 114 PRO B O 1
ATOM 2118 N N . ASN B 1 115 ? -11.039 12.57 18.469 1 98.5 115 ASN B N 1
ATOM 2119 C CA . ASN B 1 115 ? -11.797 13.734 18.016 1 98.5 115 ASN B CA 1
ATOM 2120 C C . ASN B 1 115 ? -11.109 15.039 18.406 1 98.5 115 ASN B C 1
ATOM 2122 O O . ASN B 1 115 ? -11.648 15.82 19.188 1 98.5 115 ASN B O 1
ATOM 2126 N N . PRO B 1 116 ? -9.953 15.25 17.828 1 98.69 116 PRO B N 1
ATOM 2127 C CA . PRO B 1 116 ? -9.242 16.5 18.141 1 98.69 116 PRO B CA 1
ATOM 2128 C C . PRO B 1 116 ? -9.984 17.734 17.656 1 98.69 116 PRO B C 1
ATOM 2130 O O . PRO B 1 116 ? -10.594 17.719 16.578 1 98.69 116 PRO B O 1
ATOM 2133 N N . PRO B 1 117 ? -10.016 18.812 18.406 1 98.44 117 PRO B N 1
ATOM 2134 C CA . PRO B 1 117 ? -10.633 20.047 17.906 1 98.44 117 PRO B CA 1
ATOM 2135 C C . PRO B 1 117 ? -9.898 20.625 16.703 1 98.44 117 PRO B C 1
ATOM 2137 O O . PRO B 1 117 ? -8.773 20.203 16.406 1 98.44 117 PRO B O 1
ATOM 2140 N N . ASN B 1 118 ? -10.547 21.516 16.031 1 98.75 118 ASN B N 1
ATOM 2141 C CA . ASN B 1 118 ? -9.883 22.25 14.953 1 98.75 118 ASN B CA 1
ATOM 2142 C C . ASN B 1 118 ? -8.586 22.891 15.438 1 98.75 118 ASN B C 1
ATOM 2144 O O . ASN B 1 118 ? -8.508 23.359 16.578 1 98.75 118 ASN B O 1
ATOM 2148 N N . ASN B 1 119 ? -7.602 22.859 14.57 1 98.75 119 ASN B N 1
ATOM 2149 C CA . ASN B 1 119 ? -6.301 23.5 14.75 1 98.75 119 ASN B CA 1
ATOM 2150 C C . ASN B 1 119 ? -5.406 22.688 15.688 1 98.75 119 ASN B C 1
ATOM 2152 O O . ASN B 1 119 ? -4.383 23.188 16.156 1 98.75 119 ASN B O 1
ATOM 2156 N N . THR B 1 120 ? -5.895 21.469 15.992 1 98.88 120 THR B N 1
ATOM 2157 C CA . THR B 1 120 ? -4.957 20.562 16.656 1 98.88 120 THR B CA 1
ATOM 2158 C C . THR B 1 120 ? -3.742 20.297 15.766 1 98.88 120 THR B C 1
ATOM 2160 O O . THR B 1 120 ? -3.885 19.922 14.602 1 98.88 120 THR B O 1
ATOM 2163 N N . GLU B 1 121 ? -2.609 20.484 16.344 1 98.88 121 GLU B N 1
ATOM 2164 C CA . GLU B 1 121 ? -1.375 20.234 15.602 1 98.88 121 GLU B CA 1
ATOM 2165 C C . GLU B 1 121 ? -1.195 18.75 15.32 1 98.88 121 GLU B C 1
ATOM 2167 O O . GLU B 1 121 ? -1.736 17.906 16.031 1 98.88 121 GLU B O 1
ATOM 2172 N N . THR B 1 122 ? -0.464 18.484 14.289 1 98.88 122 THR B N 1
ATOM 2173 C CA . THR B 1 122 ? -0.038 17.109 14.031 1 98.88 122 THR B CA 1
ATOM 2174 C C . THR B 1 122 ? 1.442 16.938 14.359 1 98.88 122 THR B C 1
ATOM 2176 O O . THR B 1 122 ? 2.223 17.875 14.258 1 98.88 122 THR B O 1
ATOM 2179 N N . VAL B 1 123 ? 1.757 15.719 14.758 1 98.88 123 VAL B N 1
ATOM 2180 C CA . VAL B 1 123 ? 3.115 15.43 15.211 1 98.88 123 VAL B CA 1
ATOM 2181 C C . VAL B 1 123 ? 3.545 14.055 14.719 1 98.88 123 VAL B C 1
ATOM 2183 O O . VAL B 1 123 ? 2.723 13.281 14.219 1 98.88 123 VAL B O 1
ATOM 2186 N N . ILE B 1 124 ? 4.828 13.836 14.812 1 98.69 124 ILE B N 1
ATOM 2187 C CA . ILE B 1 124 ? 5.379 12.5 14.594 1 98.69 124 ILE B CA 1
ATOM 2188 C C . ILE B 1 124 ? 5.367 11.719 15.906 1 98.69 124 ILE B C 1
ATOM 2190 O O . ILE B 1 124 ? 5.707 12.258 16.953 1 98.69 124 ILE B O 1
ATOM 2194 N N . HIS B 1 125 ? 4.965 10.5 15.883 1 98.69 125 HIS B N 1
ATOM 2195 C CA . HIS B 1 125 ? 4.926 9.648 17.062 1 98.69 125 HIS B CA 1
ATOM 2196 C C . HIS B 1 125 ? 5.062 8.172 16.688 1 98.69 125 HIS B C 1
ATOM 2198 O O . HIS B 1 125 ? 4.586 7.75 15.633 1 98.69 125 HIS B O 1
ATOM 2204 N N . GLY B 1 126 ? 5.66 7.32 17.547 1 98 126 GLY B N 1
ATOM 2205 C CA . GLY B 1 126 ? 5.977 5.938 17.234 1 98 126 GLY B CA 1
ATOM 2206 C C . GLY B 1 126 ? 4.844 4.98 17.562 1 98 126 GLY B C 1
ATOM 2207 O O . GLY B 1 126 ? 4.836 3.838 17.094 1 98 126 GLY B O 1
ATOM 2208 N N . ASP B 1 127 ? 3.857 5.414 18.328 1 96.44 127 ASP B N 1
ATOM 2209 C CA . ASP B 1 127 ? 2.764 4.539 18.734 1 96.44 127 ASP B CA 1
ATOM 2210 C C . ASP B 1 127 ? 1.779 4.316 17.594 1 96.44 127 ASP B C 1
ATOM 2212 O O . ASP B 1 127 ? 1.604 5.188 16.734 1 96.44 127 ASP B O 1
ATOM 2216 N N . LYS B 1 128 ? 1.238 3.182 17.594 1 96.19 128 LYS B N 1
ATOM 2217 C CA . LYS B 1 128 ? 0.157 2.879 16.672 1 96.19 128 LYS B CA 1
ATOM 2218 C C . LYS B 1 128 ? -1.162 2.668 17.406 1 96.19 128 LYS B C 1
ATOM 2220 O O . LYS B 1 128 ? -1.219 1.926 18.391 1 96.19 128 LYS B O 1
ATOM 2225 N N . HIS B 1 129 ? -2.117 3.32 17.094 1 97 129 HIS B N 1
ATOM 2226 C CA . HIS B 1 129 ? -3.479 3.166 17.594 1 97 129 HIS B CA 1
ATOM 2227 C C . HIS B 1 129 ? -4.492 3.754 16.609 1 97 129 HIS B C 1
ATOM 2229 O O . HIS B 1 129 ? -4.121 4.445 15.664 1 97 129 HIS B O 1
ATOM 2235 N N . ALA B 1 130 ? -5.723 3.543 16.828 1 96.88 130 ALA B N 1
ATOM 2236 C CA . ALA B 1 130 ? -6.773 3.873 15.875 1 96.88 130 ALA B CA 1
ATOM 2237 C C . ALA B 1 130 ? -6.867 5.383 15.664 1 96.88 130 ALA B C 1
ATOM 2239 O O . ALA B 1 130 ? -7.148 5.84 14.555 1 96.88 130 ALA B O 1
ATOM 2240 N N . ALA B 1 131 ? -6.52 6.129 16.641 1 97.88 131 ALA B N 1
ATOM 2241 C CA . ALA B 1 131 ? -6.715 7.578 16.594 1 97.88 131 ALA B CA 1
ATOM 2242 C C . ALA B 1 131 ? -5.621 8.25 15.773 1 97.88 131 ALA B C 1
ATOM 2244 O O . ALA B 1 131 ? -5.668 9.461 15.547 1 97.88 131 ALA B O 1
ATOM 2245 N N . MET B 1 132 ? -4.684 7.496 15.258 1 98 132 MET B N 1
ATOM 2246 C CA . MET B 1 132 ? -3.629 8.125 14.477 1 98 132 MET B CA 1
ATOM 2247 C C . MET B 1 132 ? -3.818 7.848 12.984 1 98 132 MET B C 1
ATOM 2249 O O . MET B 1 132 ? -2.986 8.234 12.164 1 98 132 MET B O 1
ATOM 2253 N N . GLU B 1 133 ? -4.906 7.152 12.617 1 98.31 133 GLU B N 1
ATOM 2254 C CA . GLU B 1 133 ? -5.098 6.699 11.242 1 98.31 133 GLU B CA 1
ATOM 2255 C C . GLU B 1 133 ? -5.445 7.863 10.32 1 98.31 133 GLU B C 1
ATOM 2257 O O . GLU B 1 133 ? -6.312 8.68 10.641 1 98.31 133 GLU B O 1
ATOM 2262 N N . PHE B 1 134 ? -4.711 7.922 9.203 1 98.5 134 PHE B N 1
ATOM 2263 C CA . PHE B 1 134 ? -4.953 8.875 8.125 1 98.5 134 PHE B CA 1
ATOM 2264 C C . PHE B 1 134 ? -5.148 8.148 6.797 1 98.5 134 PHE B C 1
ATOM 2266 O O . PHE B 1 134 ? -4.547 7.098 6.562 1 98.5 134 PHE B O 1
ATOM 2273 N N . ILE B 1 135 ? -5.949 8.727 5.945 1 97.62 135 ILE B N 1
ATOM 2274 C CA . ILE B 1 135 ? -6.137 8.219 4.59 1 97.62 135 ILE B CA 1
ATOM 2275 C C . ILE B 1 135 ? -6.094 9.367 3.592 1 97.62 135 ILE B C 1
ATOM 2277 O O . ILE B 1 135 ? -6.375 10.516 3.947 1 97.62 135 ILE B O 1
ATOM 2281 N N . PHE B 1 136 ? -5.645 9.086 2.387 1 97.56 136 PHE B N 1
ATOM 2282 C CA . PHE B 1 136 ? -5.77 10.016 1.271 1 97.56 136 PHE B CA 1
ATOM 2283 C C . PHE B 1 136 ? -7.117 9.859 0.583 1 97.56 136 PHE B C 1
ATOM 2285 O O . PHE B 1 136 ? -7.508 8.75 0.214 1 97.56 136 PHE B O 1
ATOM 2292 N N . VAL B 1 137 ? -7.812 11.023 0.43 1 97.38 137 VAL B N 1
ATOM 2293 C CA . VAL B 1 137 ? -9.125 10.945 -0.21 1 97.38 137 VAL B CA 1
ATOM 2294 C C . VAL B 1 137 ? -9.227 12 -1.309 1 97.38 137 VAL B C 1
ATOM 2296 O O . VAL B 1 137 ? -8.477 12.984 -1.307 1 97.38 137 VAL B O 1
ATOM 2299 N N . SER B 1 138 ? -10.148 11.789 -2.217 1 96.81 138 SER B N 1
ATOM 2300 C CA . SER B 1 138 ? -10.352 12.672 -3.361 1 96.81 138 SER B CA 1
ATOM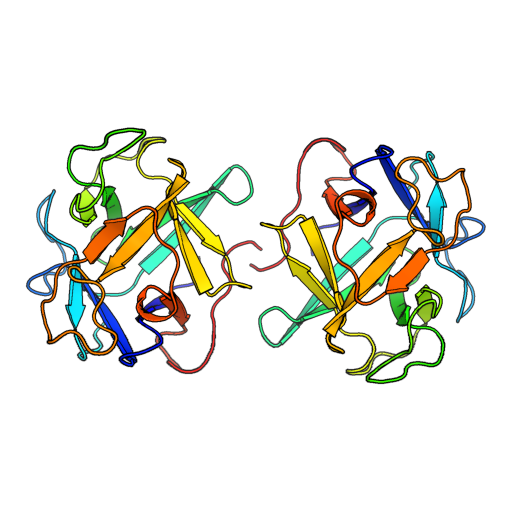 2301 C C . SER B 1 138 ? -10.977 14 -2.934 1 96.81 138 SER B C 1
ATOM 2303 O O . SER B 1 138 ? -11.922 14.016 -2.141 1 96.81 138 SER B O 1
ATOM 2305 N N . PRO B 1 139 ? -10.445 15.133 -3.463 1 97.12 139 PRO B N 1
ATOM 2306 C CA . PRO B 1 139 ? -11.094 16.422 -3.191 1 97.12 139 PRO B CA 1
ATOM 2307 C C . PRO B 1 139 ? -12.523 16.469 -3.713 1 97.12 139 PRO B C 1
ATOM 2309 O O . PRO B 1 139 ? -13.344 17.234 -3.193 1 97.12 139 PRO B O 1
ATOM 2312 N N . LYS B 1 140 ? -12.859 15.656 -4.672 1 95.81 140 LYS B N 1
ATOM 2313 C CA . LYS B 1 140 ? -14.188 15.664 -5.289 1 95.81 140 LYS B CA 1
ATOM 2314 C C . LYS B 1 140 ? -15.148 14.75 -4.531 1 95.81 140 LYS B C 1
ATOM 2316 O O . LYS B 1 140 ? -16.359 14.914 -4.629 1 95.81 140 LYS B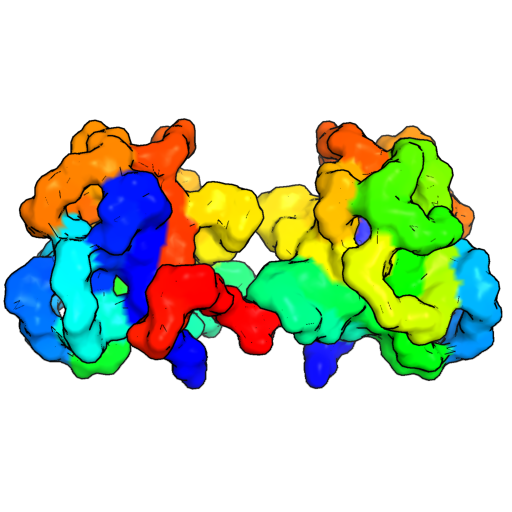 O 1
ATOM 2321 N N . ASN B 1 141 ? -14.664 13.82 -3.916 1 95.88 141 ASN B N 1
ATOM 2322 C CA . ASN B 1 141 ? -15.406 12.852 -3.119 1 95.88 141 ASN B CA 1
ATOM 2323 C C . ASN B 1 141 ? -14.609 12.383 -1.907 1 95.88 141 ASN B C 1
ATOM 2325 O O . ASN B 1 141 ? -13.805 11.461 -2.012 1 95.88 141 ASN B O 1
ATOM 2329 N N . LYS B 1 142 ? -14.914 12.961 -0.815 1 94.75 142 LYS B N 1
ATOM 2330 C CA . LYS B 1 142 ? -14.102 12.773 0.385 1 94.75 142 LYS B CA 1
ATOM 2331 C C . LYS B 1 142 ? -14.258 11.352 0.928 1 94.75 142 LYS B C 1
ATOM 2333 O O . LYS B 1 142 ? -13.586 10.977 1.892 1 94.75 142 LYS B O 1
ATOM 2338 N N . ASP B 1 143 ? -15.078 10.547 0.4 1 93.19 143 ASP B N 1
ATOM 2339 C CA . ASP B 1 143 ? -15.266 9.164 0.815 1 93.19 143 ASP B CA 1
ATOM 2340 C C . ASP B 1 143 ? -14.477 8.211 -0.081 1 93.19 143 ASP B C 1
ATOM 2342 O O . ASP B 1 143 ? -14.43 7.004 0.178 1 93.19 143 ASP B O 1
ATOM 2346 N N . LYS B 1 144 ? -13.938 8.727 -1.133 1 93.69 144 LYS B N 1
ATOM 2347 C CA . LYS B 1 144 ? -13.18 7.906 -2.072 1 93.69 144 LYS B CA 1
ATOM 2348 C C . LYS B 1 144 ? -11.688 7.992 -1.793 1 93.69 144 LYS B C 1
ATOM 2350 O O . LYS B 1 144 ? -11.102 9.078 -1.836 1 93.69 144 LYS B O 1
ATOM 2355 N N . ARG B 1 145 ? -11.125 6.887 -1.596 1 94.25 145 ARG B N 1
ATOM 2356 C CA . ARG B 1 145 ? -9.688 6.824 -1.335 1 94.25 145 ARG B CA 1
ATOM 2357 C C . ARG B 1 145 ? -8.891 7.078 -2.607 1 94.25 145 ARG B C 1
ATOM 2359 O O . ARG B 1 145 ? -9.297 6.668 -3.697 1 94.25 145 ARG B O 1
ATOM 2366 N N . VAL B 1 146 ? -7.801 7.75 -2.428 1 93.88 146 VAL B N 1
ATOM 2367 C CA . VAL B 1 146 ? -6.801 7.965 -3.473 1 93.88 146 VAL B CA 1
ATOM 2368 C C . VAL B 1 146 ? -5.535 7.18 -3.146 1 93.88 146 VAL B C 1
ATOM 2370 O O . VAL B 1 146 ? -4.988 7.297 -2.049 1 93.88 146 VAL B O 1
ATOM 2373 N N . LEU B 1 147 ? -5.117 6.355 -4.055 1 91.94 147 LEU B N 1
ATOM 2374 C CA . LEU B 1 147 ? -3.859 5.621 -3.932 1 91.94 147 LEU B CA 1
ATOM 2375 C C . LEU B 1 147 ? -2.768 6.273 -4.773 1 91.94 147 LEU B C 1
ATOM 2377 O O . LEU B 1 147 ? -3.045 6.832 -5.836 1 91.94 147 LEU B O 1
ATOM 2381 N N . VAL B 1 148 ? -1.491 6.309 -4.336 1 89.31 148 VAL B N 1
ATOM 2382 C CA . VAL B 1 148 ? -0.551 7.246 -4.941 1 89.31 148 VAL B CA 1
ATOM 2383 C C . VAL B 1 148 ? 0.648 6.484 -5.5 1 89.31 148 VAL B C 1
ATOM 2385 O O . VAL B 1 148 ? 1.683 7.082 -5.805 1 89.31 148 VAL B O 1
ATOM 2388 N N . TYR B 1 149 ? 0.784 5.207 -5.766 1 84.44 149 TYR B N 1
ATOM 2389 C CA . TYR B 1 149 ? 1.984 4.492 -6.191 1 84.44 149 TYR B CA 1
ATOM 2390 C C . TYR B 1 149 ? 1.843 3.994 -7.625 1 84.44 149 TYR B C 1
ATOM 2392 O O . TYR B 1 149 ? 2.637 3.168 -8.078 1 84.44 149 TYR B O 1
ATOM 2400 N N . ALA B 1 150 ? 1.101 4.375 -8.594 1 67.5 150 ALA B N 1
ATOM 2401 C CA . ALA B 1 150 ? 1.077 3.898 -9.977 1 67.5 150 ALA B CA 1
ATOM 2402 C C . ALA B 1 150 ? 2.119 4.621 -10.82 1 67.5 150 ALA B C 1
ATOM 2404 O O . ALA B 1 150 ? 2.463 5.773 -10.547 1 67.5 150 ALA B O 1
#

pLDDT: mean 96.92, std 3.73, range [67.5, 98.94]

Sequence (300 aa):
MTTFLIKHKASGKFLHPYGGSSNPANNTKLVLHSDIHERMYFQFDVVDERWGYIKHVASGKIVHPYGGQANPPNETNMVLHQDRHDRALFAMDFFNDNIMHKGGKYIHPKGGSPNPPNNTETVIHGDKHAAMEFIFVSPKNKDKRVLVYAMTTFLIKHKASGKFLHPYGGSSNPANNTKLVLHSDIHERMYFQFDVVDERWGYIKHVASGKIVHPYGGQANPPNETNMVLHQDRHDRALFAMDFFNDNIMHKGGKYIHPKGGSPNPPNNTETVIHGDKHAAMEFIFVSPKNKDKRVLVYA

Nearest PDB structures (foldseek):
  5duy-assembly2_B  TM=9.970E-01  e=1.768E-27  Crenomytilus grayanus
  3wmv-assembly1_B  TM=9.944E-01  e=1.501E-27  Mytilus galloprovincialis
  5vbk-assembly1_A  TM=9.948E-01  e=4.732E-27  Mytilus californianus
  6bfm-assembly1_A  TM=9.895E-01  e=2.578E-26  Mytilus californianus
  8vcs-assembly1_E  TM=9.950E-01  e=1.404E-25  Mytilus californianus

Foldseek 3Di:
DAKWWKAQPLARWTWAQPPLDLADDWFRFIWTDRDDDLQRIWAWADDDQQKTFTARPSHRWTKAQPPLDQQDDWPGFITTHRDDDLSRIWGADQVLQWIAGNNQWTKAFVPLDSHDYTGGTITTDNDDDSSGGIFIAHSVDRVHGDDHRD/DAKWWKAQPLARWTWAQPPLDLADDWFRFIWTDRDDDLQRIWAWADDDQQKTFTARPSHRWTKAQPPLDQADDWPGFITTHRDDDLSRIWGADQVQQWIAGNNQWTKAFPPLDSHDDTGGTITTDNDDDSSGGIFIAHSVDRVHGDDHRD

Solvent-accessible surface area (backbone atoms only — not comparable to full-atom values): 15458 Å² total; per-residue (Å²): 128,71,63,26,33,45,30,33,63,67,57,66,24,23,49,26,47,60,90,55,45,51,68,64,56,72,65,33,41,30,15,30,28,77,75,83,61,75,45,36,31,28,32,63,48,72,73,54,81,72,32,16,36,47,24,34,59,62,57,64,24,25,47,27,47,59,90,54,44,58,66,64,56,70,71,33,40,28,16,31,27,74,78,85,55,78,46,30,26,30,31,77,37,80,87,74,26,32,41,34,36,73,55,71,28,24,52,25,45,59,91,53,44,48,67,64,58,73,66,35,42,28,15,33,30,76,78,83,58,75,37,35,25,33,44,42,15,28,80,89,39,76,86,39,66,53,65,78,45,81,130,70,64,25,32,45,30,34,63,66,56,66,25,25,48,27,48,60,90,56,46,50,67,64,56,72,65,35,42,28,15,31,28,78,76,84,60,75,47,36,30,28,31,65,47,73,73,54,80,72,31,16,36,46,24,34,60,62,57,62,25,23,46,25,48,58,88,53,43,59,68,64,57,70,71,30,41,27,15,31,28,74,77,85,54,78,44,33,26,32,29,76,39,82,86,74,27,31,42,34,35,72,55,71,28,25,51,25,44,58,90,55,46,47,68,64,58,73,66,36,41,28,15,33,31,75,77,84,57,74,39,35,26,33,44,42,15,28,80,88,40,76,86,40,67,54,62,80,47,78

Organism: Crenomytilus grayanus (NCBI:txid151218)

Secondary structure (DSSP, 8-state):
--EEEEEETTT--EEEEGGG-SSPPTTEEEEEES---GGG-EEEEEEETTEEEEEETTT--EEEETT--SSPPTTEEEEEES---GGG-EEEETTTTEEEETTS-EEEETT--SSPPTTEEEEEES---GGG-EEEE-SS-TTSB-----/--EEEEEETTT--EEEEGGG-SSPPTTEEEEEES---GGG-EEEEEEETTEEEEEETTT--EEEETT--SSPPTTEEEEEES---GGG-EEEETTTTEEEETTS-EEEETT--SSPPTTEEEEEES---GGG-EEEE-SS-TTSB-----